Protein AF-F3FT62-F1 (afdb_monomer_lite)

pLDDT: mean 72.5, std 17.64, range [28.44, 96.25]

Organism: NCBI:txid629262

InterPro domains:
  IPR028949 Novel toxin 15 [PF15604] (192-290)
  IPR049195 NAD(+)--protein-arginine ADP-ribosyltransferase Tre1-like, N-terminal domain [PF21724] (2-124)

Structure (mmCIF, N/CA/C/O backbone):
data_AF-F3FT62-F1
#
_entry.id   AF-F3FT62-F1
#
loop_
_atom_site.group_PDB
_atom_site.id
_atom_site.type_symbol
_atom_site.label_atom_id
_atom_site.label_alt_id
_atom_site.label_comp_id
_atom_site.label_asym_id
_atom_site.label_entity_id
_atom_site.label_seq_id
_atom_site.pdbx_PDB_ins_code
_atom_site.Cartn_x
_atom_site.Cartn_y
_atom_site.Cartn_z
_atom_site.occupancy
_atom_site.B_iso_or_equiv
_atom_site.auth_seq_id
_atom_site.auth_comp_id
_atom_site.auth_asym_id
_atom_site.auth_atom_id
_atom_site.pdbx_PDB_model_num
ATOM 1 N N . GLY A 1 1 ? 13.434 3.477 -0.460 1.00 37.12 1 GLY A N 1
ATOM 2 C CA . GLY A 1 1 ? 14.598 4.360 -0.238 1.00 37.12 1 GLY A CA 1
ATOM 3 C C . GLY A 1 1 ? 15.902 3.586 -0.148 1.00 37.12 1 GLY A C 1
ATOM 4 O O . GLY A 1 1 ? 16.679 3.634 -1.085 1.00 37.12 1 GLY A O 1
ATOM 5 N N . ALA A 1 2 ? 16.129 2.836 0.936 1.00 28.44 2 ALA A N 1
ATOM 6 C CA . ALA A 1 2 ? 17.400 2.134 1.175 1.00 28.44 2 ALA A CA 1
ATOM 7 C C . ALA A 1 2 ? 17.559 0.802 0.406 1.00 28.44 2 ALA A C 1
ATOM 9 O O . ALA A 1 2 ? 18.631 0.530 -0.123 1.00 28.44 2 ALA A O 1
ATOM 10 N N . ALA A 1 3 ? 16.491 0.004 0.271 1.00 33.69 3 ALA A N 1
ATOM 11 C CA . ALA A 1 3 ? 16.549 -1.285 -0.435 1.00 33.69 3 ALA A CA 1
ATOM 12 C C . ALA A 1 3 ? 16.782 -1.136 -1.954 1.00 33.69 3 ALA A C 1
ATOM 14 O O . ALA A 1 3 ? 17.586 -1.857 -2.533 1.00 33.69 3 ALA A O 1
ATOM 15 N N . GLY A 1 4 ? 16.149 -0.143 -2.593 1.00 37.81 4 GLY A N 1
ATOM 16 C CA . GLY A 1 4 ? 16.377 0.166 -4.012 1.00 37.81 4 GLY A CA 1
ATOM 17 C C . GLY A 1 4 ? 17.785 0.703 -4.299 1.00 37.81 4 GLY A C 1
ATOM 18 O O . GLY A 1 4 ? 18.360 0.383 -5.334 1.00 37.81 4 GLY A O 1
ATOM 19 N N . ALA A 1 5 ? 18.372 1.454 -3.360 1.00 40.94 5 ALA A N 1
ATOM 20 C CA . ALA A 1 5 ? 19.758 1.910 -3.460 1.00 40.94 5 ALA A CA 1
ATOM 21 C C . ALA A 1 5 ? 20.759 0.747 -3.330 1.00 40.94 5 ALA A C 1
ATOM 23 O O . ALA A 1 5 ? 21.745 0.723 -4.058 1.00 40.94 5 ALA A O 1
ATOM 24 N N . ALA A 1 6 ? 20.482 -0.239 -2.466 1.00 37.03 6 ALA A N 1
ATOM 25 C CA . ALA A 1 6 ? 21.313 -1.434 -2.300 1.00 37.03 6 ALA A CA 1
ATOM 26 C C . ALA A 1 6 ? 21.286 -2.351 -3.538 1.00 37.03 6 ALA A C 1
ATOM 28 O O . ALA A 1 6 ? 22.340 -2.769 -4.008 1.00 37.03 6 ALA A O 1
ATOM 29 N N . ILE A 1 7 ? 20.106 -2.584 -4.126 1.00 45.03 7 ILE A N 1
ATOM 30 C CA . ILE A 1 7 ? 19.954 -3.370 -5.366 1.00 45.03 7 ILE A CA 1
ATOM 31 C C . ILE A 1 7 ? 20.611 -2.655 -6.559 1.00 45.03 7 ILE A C 1
ATOM 33 O O . ILE A 1 7 ? 21.286 -3.290 -7.368 1.00 45.03 7 ILE A O 1
ATOM 37 N N . GLY A 1 8 ? 20.467 -1.327 -6.654 1.00 47.44 8 GLY A N 1
ATOM 38 C CA . GLY A 1 8 ? 21.139 -0.519 -7.678 1.00 47.44 8 GLY A CA 1
ATOM 39 C C . GLY A 1 8 ? 22.668 -0.572 -7.570 1.00 47.44 8 GLY A C 1
ATOM 40 O O . GLY A 1 8 ? 23.355 -0.710 -8.583 1.00 47.44 8 GLY A O 1
ATOM 41 N N . LEU A 1 9 ? 23.203 -0.539 -6.344 1.00 49.19 9 LEU A N 1
ATOM 42 C CA . LEU A 1 9 ? 24.631 -0.708 -6.072 1.00 49.19 9 LEU A CA 1
ATOM 43 C C . LEU A 1 9 ? 25.115 -2.113 -6.442 1.00 49.19 9 LEU A C 1
ATOM 45 O O . LEU A 1 9 ? 26.116 -2.224 -7.144 1.00 49.19 9 LEU A O 1
ATOM 49 N N . GLU A 1 10 ? 24.403 -3.177 -6.066 1.00 51.44 10 GLU A N 1
ATOM 50 C CA . GLU A 1 10 ? 24.791 -4.551 -6.414 1.00 51.44 10 GLU A CA 1
ATOM 51 C C . GLU A 1 10 ? 24.751 -4.817 -7.923 1.00 51.44 10 GLU A C 1
ATOM 53 O O . GLU A 1 10 ? 25.715 -5.360 -8.459 1.00 51.44 10 GLU A O 1
ATOM 58 N N . LEU A 1 11 ? 23.714 -4.365 -8.639 1.00 51.47 11 LEU A N 1
ATOM 59 C CA . LEU A 1 11 ? 23.638 -4.475 -10.103 1.00 51.47 11 LEU A CA 1
ATOM 60 C C . LEU A 1 11 ? 24.747 -3.673 -10.797 1.00 51.47 11 LEU A C 1
ATOM 62 O O . LEU A 1 11 ? 25.399 -4.188 -11.706 1.00 51.47 11 LEU A O 1
ATOM 66 N N . SER A 1 12 ? 25.019 -2.442 -10.347 1.00 49.94 12 SER A N 1
ATOM 67 C CA . SER A 1 12 ? 26.128 -1.643 -10.891 1.00 49.94 12 SER A CA 1
ATOM 68 C C . SER A 1 12 ? 27.492 -2.294 -10.627 1.00 49.94 12 SER A C 1
ATOM 70 O O . SER A 1 12 ? 28.349 -2.319 -11.510 1.00 49.94 12 SER A O 1
ATOM 72 N N . THR A 1 13 ? 27.671 -2.912 -9.456 1.00 55.00 13 THR A N 1
ATOM 73 C CA . THR A 1 13 ? 28.902 -3.617 -9.078 1.00 55.00 13 THR A CA 1
ATOM 74 C C . THR A 1 13 ? 29.039 -4.933 -9.852 1.00 55.00 13 THR A C 1
ATOM 76 O O . THR A 1 13 ? 30.145 -5.318 -10.223 1.00 55.00 13 THR A O 1
ATOM 79 N N . TRP A 1 14 ? 27.925 -5.595 -10.179 1.00 59.12 14 TRP A N 1
ATOM 80 C CA . TRP A 1 14 ? 27.871 -6.804 -11.005 1.00 59.12 14 TRP A CA 1
ATOM 81 C C . TRP A 1 14 ? 28.264 -6.521 -12.462 1.00 59.12 14 TRP A C 1
ATOM 83 O O . TRP A 1 14 ? 29.108 -7.222 -13.021 1.00 59.12 14 TRP A O 1
ATOM 93 N N . ILE A 1 15 ? 27.730 -5.452 -13.062 1.00 57.41 15 ILE A N 1
ATOM 94 C CA . ILE A 1 15 ? 28.025 -5.053 -14.451 1.00 57.41 15 ILE A CA 1
ATOM 95 C C . ILE A 1 15 ? 29.473 -4.567 -14.592 1.00 57.41 15 ILE A C 1
ATOM 97 O O . ILE A 1 15 ? 30.183 -4.987 -15.509 1.00 57.41 15 ILE A O 1
ATOM 101 N N . LEU A 1 16 ? 29.938 -3.728 -13.662 1.00 58.72 16 LEU A N 1
ATOM 102 C CA . LEU A 1 16 ? 31.303 -3.197 -13.676 1.00 58.72 16 LEU A CA 1
ATOM 103 C C . LEU A 1 16 ? 32.344 -4.267 -13.303 1.00 58.72 16 LEU A C 1
ATOM 105 O O . LEU A 1 16 ? 33.411 -4.318 -13.911 1.00 58.72 16 LEU A O 1
ATOM 109 N N . GLY A 1 17 ? 32.031 -5.147 -12.347 1.00 55.66 17 GLY A N 1
ATOM 1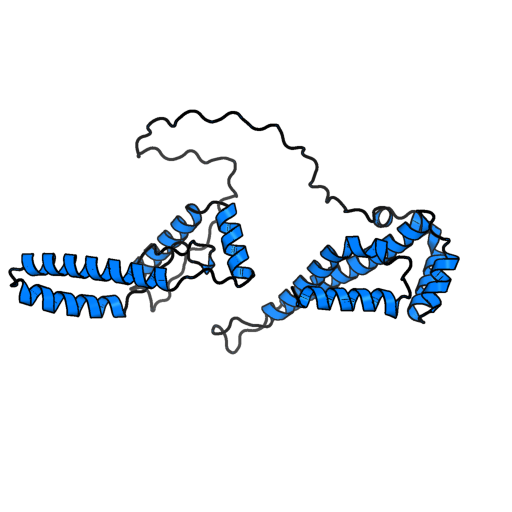10 C CA . GLY A 1 17 ? 32.968 -6.131 -11.801 1.00 55.66 17 GLY A CA 1
ATOM 111 C C . GLY A 1 17 ? 33.072 -7.448 -12.576 1.00 55.66 17 GLY A C 1
ATOM 112 O O . GLY A 1 17 ? 34.146 -8.043 -12.613 1.00 55.66 17 GLY A O 1
ATOM 113 N N . ILE A 1 18 ? 31.992 -7.931 -13.205 1.00 50.56 18 ILE A N 1
ATOM 114 C CA . ILE A 1 18 ? 31.991 -9.246 -13.879 1.00 50.56 18 ILE A CA 1
ATOM 115 C C . ILE A 1 18 ? 32.222 -9.129 -15.386 1.00 50.56 18 ILE A C 1
ATOM 117 O O . ILE A 1 18 ? 32.835 -10.023 -15.977 1.00 50.56 18 ILE A O 1
ATOM 121 N N . LEU A 1 19 ? 31.754 -8.052 -16.018 1.00 54.47 19 LEU A N 1
ATOM 122 C CA . LEU A 1 19 ? 31.840 -7.898 -17.471 1.00 54.47 19 LEU A CA 1
ATOM 123 C C . LEU A 1 19 ? 32.972 -6.960 -17.925 1.00 54.47 19 LEU A C 1
ATOM 125 O O . LEU A 1 19 ? 33.364 -7.039 -19.085 1.00 54.47 19 LEU A O 1
ATOM 129 N N . GLY A 1 20 ? 33.530 -6.128 -17.034 1.00 55.50 20 GLY A N 1
ATOM 130 C CA . GLY A 1 20 ? 34.597 -5.173 -17.381 1.00 55.50 20 GLY A CA 1
ATOM 131 C C . GLY A 1 20 ? 34.109 -3.996 -18.236 1.00 55.50 20 GLY A C 1
ATOM 132 O O . GLY A 1 20 ? 34.879 -3.394 -18.971 1.00 55.50 20 GLY A O 1
ATOM 133 N N . LEU A 1 21 ? 32.813 -3.685 -18.163 1.00 63.44 21 LEU A N 1
ATOM 134 C CA . LEU A 1 21 ? 32.075 -2.871 -19.132 1.00 63.44 21 LEU A CA 1
ATOM 135 C C . LEU A 1 21 ? 31.887 -1.407 -18.704 1.00 63.44 21 LEU A C 1
ATOM 137 O O . LEU A 1 21 ? 30.828 -0.815 -18.921 1.00 63.44 21 LEU A O 1
ATOM 141 N N . ALA A 1 22 ? 32.908 -0.801 -18.092 1.00 62.09 22 ALA A N 1
ATOM 142 C CA . ALA A 1 22 ? 32.850 0.606 -17.677 1.00 62.09 22 ALA A CA 1
ATOM 143 C C . ALA A 1 22 ? 32.482 1.548 -18.844 1.00 62.09 22 ALA A C 1
ATOM 145 O O . ALA A 1 22 ? 31.762 2.524 -18.651 1.00 62.09 22 ALA A O 1
ATOM 146 N N . SER A 1 23 ? 32.910 1.206 -20.061 1.00 63.56 23 SER A N 1
ATOM 147 C CA . SER A 1 23 ? 32.684 1.962 -21.296 1.00 63.56 23 SER A CA 1
ATOM 148 C C . SER A 1 23 ? 31.248 1.940 -21.825 1.00 63.56 23 SER A C 1
ATOM 150 O O . SER A 1 23 ? 30.884 2.836 -22.589 1.00 63.56 23 SER A O 1
ATOM 152 N N . ILE A 1 24 ? 30.417 0.969 -21.418 1.00 68.06 24 ILE A N 1
ATOM 153 C CA . ILE A 1 24 ? 29.011 0.890 -21.852 1.00 68.06 24 ILE A CA 1
ATOM 154 C C . ILE A 1 24 ? 27.998 1.074 -20.718 1.00 68.06 24 ILE A C 1
ATOM 156 O O . ILE A 1 24 ? 26.793 1.060 -20.968 1.00 68.06 24 ILE A O 1
ATOM 160 N N . ALA A 1 25 ? 28.473 1.281 -19.486 1.00 66.81 25 ALA A N 1
ATOM 161 C CA . ALA A 1 25 ? 27.631 1.435 -18.304 1.00 66.81 25 ALA A CA 1
ATOM 162 C C . ALA A 1 25 ? 26.598 2.564 -18.471 1.00 66.81 25 ALA A C 1
ATOM 164 O O . ALA A 1 25 ? 25.437 2.370 -18.131 1.00 66.81 25 ALA A O 1
ATOM 165 N N . GLU A 1 26 ? 26.985 3.694 -19.077 1.00 65.25 26 GLU A N 1
ATOM 166 C CA . GLU A 1 26 ? 26.098 4.837 -19.359 1.00 65.25 26 GLU A CA 1
ATOM 167 C C . GLU A 1 26 ? 24.871 4.438 -20.202 1.00 65.25 26 GLU A C 1
ATOM 169 O O . GLU A 1 26 ? 23.765 4.890 -19.927 1.00 65.25 26 GLU A O 1
ATOM 174 N N . PHE A 1 27 ? 25.032 3.534 -21.175 1.00 66.12 27 PHE A N 1
ATOM 175 C CA . PHE A 1 27 ? 23.938 3.072 -22.042 1.00 66.12 27 PHE A CA 1
ATOM 176 C C . PHE A 1 27 ? 23.036 2.029 -21.372 1.00 66.12 27 PHE A C 1
ATOM 178 O O . PHE A 1 27 ? 21.941 1.755 -21.856 1.00 66.12 27 PHE A O 1
ATOM 185 N N . PHE A 1 28 ? 23.494 1.439 -20.267 1.00 70.00 28 PHE A N 1
ATOM 186 C CA . PHE A 1 28 ? 22.740 0.453 -19.502 1.00 70.00 28 PHE A CA 1
ATOM 187 C C . PHE A 1 28 ? 21.814 1.113 -18.466 1.00 70.00 28 PHE A C 1
ATOM 189 O O . PHE A 1 28 ? 20.753 0.570 -18.152 1.00 70.00 28 PHE A O 1
ATOM 196 N N . VAL A 1 29 ? 22.184 2.295 -17.949 1.00 66.88 29 VAL A N 1
ATOM 197 C CA . VAL A 1 29 ? 21.459 2.972 -16.855 1.00 66.88 29 VAL A CA 1
ATOM 198 C C . VAL A 1 29 ? 20.006 3.284 -17.218 1.00 66.88 29 VAL A C 1
ATOM 200 O O . VAL A 1 29 ? 19.119 3.072 -16.392 1.00 66.88 29 VAL A O 1
ATOM 203 N N . ASP A 1 30 ? 19.737 3.698 -18.456 1.00 67.19 30 ASP A N 1
ATOM 204 C CA . ASP A 1 30 ? 18.385 4.066 -18.903 1.00 67.19 30 ASP A CA 1
ATOM 205 C C . ASP A 1 30 ? 17.406 2.875 -18.926 1.00 67.19 30 ASP A C 1
ATOM 207 O O . ASP A 1 30 ? 16.190 3.054 -18.830 1.00 67.19 30 ASP A O 1
ATOM 211 N N . GLY A 1 31 ? 17.922 1.644 -19.023 1.00 67.19 31 GLY A N 1
ATOM 212 C CA . GLY A 1 31 ? 17.128 0.412 -19.029 1.00 67.19 31 GLY A CA 1
ATOM 213 C C . GLY A 1 31 ? 16.874 -0.200 -17.649 1.00 67.19 31 GLY A C 1
ATOM 214 O O . GLY A 1 31 ? 15.953 -1.006 -17.488 1.00 67.19 31 GLY A O 1
ATOM 215 N N . LEU A 1 32 ? 17.648 0.204 -16.634 1.00 69.81 32 LEU A N 1
ATOM 216 C CA . LEU A 1 32 ? 17.596 -0.365 -15.283 1.00 69.81 32 LEU A CA 1
ATOM 217 C C . LEU A 1 32 ? 16.207 -0.342 -14.621 1.00 69.81 32 LEU A C 1
ATOM 219 O O . LEU A 1 32 ? 15.866 -1.336 -13.980 1.00 69.81 32 LEU A O 1
ATOM 223 N N . PRO A 1 33 ? 15.374 0.712 -14.749 1.00 71.31 33 PRO A N 1
ATOM 224 C CA . PRO A 1 33 ? 14.078 0.741 -14.071 1.00 71.31 33 PRO A CA 1
ATOM 225 C C . PRO A 1 33 ? 13.148 -0.408 -14.480 1.00 71.31 33 PRO A C 1
ATOM 227 O O . PRO A 1 33 ? 12.464 -0.973 -13.631 1.00 71.31 33 PRO A O 1
ATOM 230 N N . ARG A 1 34 ? 13.153 -0.789 -15.766 1.00 68.56 34 ARG A N 1
ATOM 231 C CA . ARG A 1 34 ? 12.341 -1.908 -16.277 1.00 68.56 34 ARG A CA 1
ATOM 232 C C . ARG A 1 34 ? 12.891 -3.253 -15.813 1.00 68.56 34 ARG A C 1
ATOM 234 O O . ARG A 1 34 ? 12.129 -4.125 -15.412 1.00 68.56 34 ARG A O 1
ATOM 241 N N . LEU A 1 35 ? 14.216 -3.388 -15.810 1.00 72.94 35 LEU A N 1
ATOM 242 C CA . LEU A 1 35 ? 14.904 -4.575 -15.317 1.00 72.94 35 LEU A CA 1
ATOM 243 C C . LEU A 1 35 ? 14.524 -4.885 -13.864 1.00 72.94 35 LEU A C 1
ATOM 245 O O . LEU A 1 35 ? 14.114 -5.996 -13.530 1.00 72.94 35 LEU A O 1
ATOM 249 N N . VAL A 1 36 ? 14.658 -3.874 -13.004 1.00 74.62 36 VAL A N 1
ATOM 250 C CA . VAL A 1 36 ? 14.396 -3.992 -11.569 1.00 74.62 36 VAL A CA 1
ATOM 251 C C . VAL A 1 36 ? 12.934 -4.356 -11.320 1.00 74.62 36 VAL A C 1
ATOM 253 O O . VAL A 1 36 ? 12.665 -5.209 -10.481 1.00 74.62 36 VAL A O 1
ATOM 256 N N . ASP A 1 37 ? 12.002 -3.783 -12.080 1.00 76.38 37 ASP A N 1
ATOM 257 C CA . ASP A 1 37 ? 10.574 -4.080 -11.967 1.00 76.38 37 ASP A CA 1
ATOM 258 C C . ASP A 1 37 ? 10.248 -5.564 -12.243 1.00 76.38 37 ASP A C 1
ATOM 260 O O . ASP A 1 37 ? 9.525 -6.182 -11.460 1.00 76.38 37 ASP A O 1
ATOM 264 N N . HIS A 1 38 ? 10.844 -6.185 -13.268 1.00 76.31 38 HIS A N 1
ATOM 265 C CA . HIS A 1 38 ? 10.650 -7.617 -13.547 1.00 76.31 38 HIS A CA 1
ATOM 266 C C . HIS A 1 38 ? 11.186 -8.529 -12.432 1.00 76.31 38 HIS A C 1
ATOM 268 O O . HIS A 1 38 ? 10.490 -9.452 -11.999 1.00 76.31 38 HIS A O 1
ATOM 274 N N . TYR A 1 39 ? 12.396 -8.263 -11.926 1.00 74.00 39 TYR A N 1
ATOM 275 C CA . TYR A 1 39 ? 12.977 -9.054 -10.835 1.00 74.00 39 TYR A CA 1
ATOM 276 C C . TYR A 1 39 ? 12.219 -8.875 -9.522 1.00 74.00 39 TYR A C 1
ATOM 278 O O . TYR A 1 39 ? 11.947 -9.862 -8.839 1.00 74.00 39 TYR A O 1
ATOM 286 N N . VAL A 1 40 ? 11.841 -7.639 -9.181 1.00 79.06 40 VAL A N 1
ATOM 287 C CA . VAL A 1 40 ? 11.051 -7.354 -7.978 1.00 79.06 40 VAL A CA 1
ATOM 288 C C . VAL A 1 40 ? 9.707 -8.066 -8.061 1.00 79.06 40 VAL A C 1
ATOM 290 O O . VAL A 1 40 ? 9.369 -8.785 -7.130 1.00 79.06 40 VAL A O 1
ATOM 293 N N . ARG A 1 41 ? 8.987 -7.983 -9.188 1.00 75.81 41 ARG A N 1
ATOM 294 C CA . ARG A 1 41 ? 7.724 -8.721 -9.363 1.00 75.81 41 ARG A CA 1
ATOM 295 C C . ARG A 1 41 ? 7.906 -10.229 -9.237 1.00 75.81 41 ARG A C 1
ATOM 297 O O . ARG A 1 41 ? 7.120 -10.863 -8.545 1.00 75.81 41 ARG A O 1
ATOM 304 N N . GLY A 1 42 ? 8.930 -10.809 -9.860 1.00 74.12 42 GLY A N 1
ATOM 305 C CA . GLY A 1 42 ? 9.193 -12.247 -9.762 1.00 74.12 42 GLY A CA 1
ATOM 306 C C . GLY A 1 42 ? 9.499 -12.712 -8.334 1.00 74.12 42 GLY A C 1
ATOM 307 O O . GLY A 1 42 ? 8.947 -13.715 -7.882 1.00 74.12 42 GLY A O 1
ATOM 308 N N . ILE A 1 43 ? 10.321 -11.955 -7.599 1.00 79.12 43 ILE A N 1
ATOM 309 C CA . ILE A 1 43 ? 10.646 -12.223 -6.189 1.00 79.12 43 ILE A CA 1
ATOM 310 C C . ILE A 1 43 ? 9.409 -12.051 -5.306 1.00 79.12 43 ILE A C 1
ATOM 312 O O . ILE A 1 43 ? 9.141 -12.910 -4.472 1.00 79.12 43 ILE A O 1
ATOM 316 N N . THR A 1 44 ? 8.634 -10.983 -5.506 1.00 77.44 44 THR A N 1
ATOM 317 C CA . THR A 1 44 ? 7.388 -10.733 -4.775 1.00 77.44 44 THR A CA 1
ATOM 318 C C . THR A 1 44 ? 6.388 -11.864 -4.998 1.00 77.44 44 THR A C 1
ATOM 320 O O . THR A 1 44 ? 5.887 -12.414 -4.025 1.00 77.44 44 THR A O 1
ATOM 323 N N . VAL A 1 45 ? 6.171 -12.302 -6.244 1.00 75.00 45 VAL A N 1
ATOM 324 C CA . VAL A 1 45 ? 5.277 -13.434 -6.546 1.00 75.00 45 VAL A CA 1
ATOM 325 C C . VAL A 1 45 ? 5.759 -14.722 -5.873 1.00 75.00 45 VAL A C 1
ATOM 327 O O . VAL A 1 45 ? 4.944 -15.431 -5.289 1.00 75.00 45 VAL A O 1
ATOM 330 N N . ALA A 1 46 ? 7.063 -15.017 -5.888 1.00 76.31 46 ALA A N 1
ATOM 331 C CA . ALA A 1 46 ? 7.607 -16.187 -5.194 1.00 76.31 46 ALA A CA 1
ATOM 332 C C . ALA A 1 46 ? 7.447 -16.098 -3.667 1.00 76.31 46 ALA A C 1
ATOM 334 O O . ALA A 1 46 ? 7.155 -17.093 -3.006 1.00 76.31 46 ALA A O 1
ATOM 335 N N . TRP A 1 47 ? 7.654 -14.914 -3.095 1.00 73.06 47 TRP A N 1
ATOM 336 C CA . TRP A 1 47 ? 7.670 -14.690 -1.651 1.00 73.06 47 TRP A CA 1
ATOM 337 C C . TRP A 1 47 ? 6.270 -14.598 -1.038 1.00 73.06 47 TRP A C 1
ATOM 339 O O . TRP A 1 47 ? 6.048 -15.071 0.074 1.00 73.06 47 TRP A O 1
ATOM 349 N N . GLU A 1 48 ? 5.323 -14.002 -1.756 1.00 68.19 48 GLU A N 1
ATOM 350 C CA . GLU A 1 48 ? 3.928 -13.870 -1.331 1.00 68.19 48 GLU A CA 1
ATOM 351 C C . GLU A 1 48 ? 3.120 -15.120 -1.680 1.00 68.19 48 GLU A C 1
ATOM 353 O O . GLU A 1 48 ? 2.317 -15.568 -0.872 1.00 68.19 48 GLU A O 1
ATOM 358 N N . GLY A 1 49 ? 3.381 -15.753 -2.826 1.00 62.50 49 GLY A N 1
ATOM 359 C CA . GLY A 1 49 ? 2.656 -16.953 -3.242 1.00 62.50 49 GLY A CA 1
ATOM 360 C C . GLY A 1 49 ? 3.026 -18.235 -2.480 1.00 62.50 49 GLY A C 1
ATOM 361 O O . GLY A 1 49 ? 2.257 -19.189 -2.522 1.00 62.50 49 GLY A O 1
ATOM 362 N N . THR A 1 50 ? 4.166 -18.260 -1.773 1.00 58.09 50 THR A N 1
ATOM 363 C CA . THR A 1 50 ? 4.565 -19.346 -0.842 1.00 58.09 50 THR A CA 1
ATOM 364 C C . THR A 1 50 ? 4.149 -19.075 0.606 1.00 58.09 50 THR A C 1
ATOM 366 O O . THR A 1 50 ? 4.240 -19.939 1.479 1.00 58.09 50 THR A O 1
ATOM 369 N N . ARG A 1 51 ? 3.678 -17.858 0.894 1.00 54.38 51 ARG A N 1
ATOM 370 C CA . ARG A 1 51 ? 3.068 -17.506 2.172 1.00 54.38 51 ARG A CA 1
ATOM 371 C C . ARG A 1 51 ? 1.569 -17.661 2.017 1.00 54.38 51 ARG A C 1
ATOM 373 O O . ARG A 1 51 ? 0.866 -16.698 1.736 1.00 54.38 51 ARG A O 1
ATOM 380 N N . GLY A 1 52 ? 1.078 -18.884 2.210 1.00 53.84 52 GLY A N 1
ATOM 381 C CA . GLY A 1 52 ? -0.352 -19.089 2.432 1.00 53.84 52 GLY A CA 1
ATOM 382 C C . GLY A 1 52 ? -0.867 -18.076 3.462 1.00 53.84 52 GLY A C 1
ATOM 383 O O . GLY A 1 52 ? -0.159 -17.765 4.426 1.00 53.84 52 GLY A O 1
ATOM 384 N N . GLU A 1 53 ? -2.057 -17.515 3.229 1.00 50.38 53 GLU A N 1
ATOM 385 C CA . GLU A 1 53 ? -2.578 -16.434 4.067 1.00 50.38 53 GLU A CA 1
ATOM 386 C C . GLU A 1 53 ? -2.504 -16.789 5.564 1.00 50.38 53 GLU A C 1
ATOM 388 O O . GLU A 1 53 ? -2.975 -17.869 5.960 1.00 50.38 53 GLU A O 1
ATOM 393 N N . PRO A 1 54 ? -1.939 -15.910 6.419 1.00 43.09 54 PRO A N 1
ATOM 394 C CA . PRO A 1 54 ? -1.826 -16.180 7.844 1.00 43.09 54 PRO A CA 1
ATOM 395 C C . PRO A 1 54 ? -3.217 -16.351 8.464 1.00 43.09 54 PRO A C 1
ATOM 397 O O . PRO A 1 54 ? -3.948 -15.386 8.667 1.00 43.09 54 PRO A O 1
ATOM 400 N N . GLY A 1 55 ? -3.576 -17.597 8.778 1.00 51.56 55 GLY A N 1
ATOM 401 C CA . GLY A 1 55 ? -4.795 -17.938 9.515 1.00 51.56 55 GLY A CA 1
ATOM 402 C C . GLY A 1 55 ? -5.850 -18.739 8.752 1.00 51.56 55 GLY A C 1
ATOM 403 O O . GLY A 1 55 ? -6.798 -19.188 9.393 1.00 51.56 55 GLY A O 1
ATOM 404 N N . LEU A 1 56 ? -5.699 -18.985 7.444 1.00 49.47 56 LEU A N 1
ATOM 405 C CA . LEU A 1 56 ? -6.735 -19.694 6.676 1.00 49.47 56 LEU A CA 1
ATOM 406 C C . LEU A 1 56 ? -6.430 -21.154 6.333 1.00 49.47 56 LEU A C 1
ATOM 408 O O . LEU A 1 56 ? -7.360 -21.855 5.947 1.00 49.47 56 LEU A O 1
ATOM 412 N N . ASN A 1 57 ? -5.205 -21.661 6.526 1.00 44.78 57 ASN A N 1
ATOM 413 C CA . ASN A 1 57 ? -4.921 -23.079 6.282 1.00 44.78 57 ASN A CA 1
ATOM 414 C C . ASN A 1 57 ? -3.636 -23.594 6.977 1.00 44.78 57 ASN A C 1
ATOM 416 O O . ASN A 1 57 ? -2.546 -23.165 6.612 1.00 44.78 57 ASN A O 1
ATOM 420 N N . PRO A 1 58 ? -3.710 -24.588 7.888 1.00 48.84 58 PRO A N 1
ATOM 421 C CA . PRO A 1 58 ? -2.531 -25.301 8.396 1.00 48.84 58 PRO A CA 1
ATOM 422 C C . PRO A 1 58 ? -1.971 -26.353 7.413 1.00 48.84 58 PRO A C 1
ATOM 424 O O . PRO A 1 58 ? -0.932 -26.945 7.686 1.00 48.84 58 PRO A O 1
ATOM 427 N N . PHE A 1 59 ? -2.653 -26.594 6.283 1.00 47.47 59 PHE A N 1
ATOM 428 C CA . PHE A 1 59 ? -2.298 -27.594 5.259 1.00 47.47 59 PHE A CA 1
ATOM 429 C C . PHE A 1 59 ? -2.552 -27.106 3.816 1.00 47.47 59 PHE A C 1
ATOM 431 O O . PHE A 1 59 ? -2.694 -27.911 2.898 1.00 47.47 59 PHE A O 1
ATOM 438 N N . GLY A 1 60 ? -2.699 -25.795 3.613 1.00 47.56 60 GLY A N 1
ATOM 439 C CA . GLY A 1 60 ? -3.079 -25.210 2.324 1.00 47.56 60 GLY A CA 1
ATOM 440 C C . GLY A 1 60 ? -1.869 -25.170 1.416 1.00 47.56 60 GLY A C 1
ATOM 441 O O . GLY A 1 60 ? -0.956 -24.395 1.672 1.00 47.56 60 GLY A O 1
ATOM 442 N N . GLY A 1 61 ? -1.848 -26.043 0.413 1.00 53.38 61 GLY A N 1
ATOM 443 C CA . GLY A 1 61 ? -0.759 -26.100 -0.552 1.00 53.38 61 GLY A CA 1
ATOM 444 C C . GLY A 1 61 ? -0.589 -24.775 -1.287 1.00 53.38 61 GLY A C 1
ATOM 445 O O . GLY A 1 61 ? -1.578 -24.097 -1.579 1.00 53.38 61 GLY A O 1
ATOM 446 N N . ASP A 1 62 ? 0.670 -24.448 -1.574 1.00 55.62 62 ASP A N 1
ATOM 447 C CA . ASP A 1 62 ? 1.073 -23.362 -2.463 1.00 55.62 62 ASP A CA 1
ATOM 448 C C . ASP A 1 62 ? 0.204 -23.373 -3.729 1.00 55.62 62 ASP A C 1
ATOM 450 O O . ASP A 1 62 ? -0.100 -24.444 -4.268 1.00 55.62 62 ASP A O 1
ATOM 454 N N . ASP A 1 63 ? -0.200 -22.199 -4.225 1.00 58.84 63 ASP A N 1
ATOM 455 C CA . ASP A 1 63 ? -0.822 -22.131 -5.547 1.00 58.84 63 ASP A CA 1
ATOM 456 C C . ASP A 1 63 ? 0.169 -22.757 -6.554 1.00 58.84 63 ASP A C 1
ATOM 458 O O . ASP A 1 63 ? 1.299 -22.273 -6.692 1.00 58.84 63 ASP A O 1
ATOM 462 N N . PRO A 1 64 ? -0.213 -23.853 -7.242 1.00 61.53 64 PRO A N 1
ATOM 463 C CA . PRO A 1 64 ? 0.711 -24.653 -8.041 1.00 61.53 64 PRO A CA 1
ATOM 464 C C . PRO A 1 64 ? 1.325 -23.868 -9.208 1.00 61.53 64 PRO A C 1
ATOM 466 O O . PRO A 1 64 ? 2.309 -24.313 -9.795 1.00 61.53 64 PRO A O 1
ATOM 469 N N . GLN A 1 65 ? 0.774 -22.697 -9.542 1.00 67.50 65 GLN A N 1
ATOM 470 C CA . GLN A 1 65 ? 1.259 -21.815 -10.600 1.00 67.50 65 GLN A CA 1
ATOM 471 C C . GLN A 1 65 ? 2.129 -20.659 -10.083 1.00 67.50 65 GLN A C 1
ATOM 473 O O . GLN A 1 65 ? 2.652 -19.885 -10.882 1.00 67.50 65 GLN A O 1
ATOM 478 N N . VAL A 1 66 ? 2.315 -20.504 -8.768 1.00 73.12 66 VAL A N 1
ATOM 479 C CA . VAL A 1 66 ? 3.159 -19.439 -8.190 1.00 73.12 66 VAL A CA 1
ATOM 480 C C . VAL A 1 66 ? 4.596 -19.552 -8.663 1.00 73.12 66 VAL A C 1
ATOM 482 O O . VAL A 1 66 ? 5.175 -18.556 -9.091 1.00 73.12 66 VAL A O 1
ATOM 485 N N . VAL A 1 67 ? 5.153 -20.763 -8.630 1.00 76.69 67 VAL A N 1
ATOM 486 C CA . VAL A 1 67 ? 6.528 -21.010 -9.073 1.00 76.69 67 VAL A CA 1
ATOM 487 C C . VAL A 1 67 ? 6.671 -20.693 -10.559 1.00 76.69 67 VAL A C 1
ATOM 489 O O . VAL A 1 67 ? 7.629 -20.029 -10.941 1.00 76.69 67 VAL A O 1
ATOM 492 N N . ASP A 1 68 ? 5.699 -21.097 -11.380 1.00 76.62 68 ASP A N 1
ATOM 493 C CA . ASP A 1 68 ? 5.716 -20.858 -12.826 1.00 76.62 68 ASP A CA 1
ATOM 494 C C . ASP A 1 68 ? 5.623 -19.360 -13.161 1.00 76.62 68 ASP A C 1
ATOM 496 O O . ASP A 1 68 ? 6.421 -18.836 -13.935 1.00 76.62 68 ASP A O 1
ATOM 500 N N . ARG A 1 69 ? 4.730 -18.618 -12.493 1.00 75.44 69 ARG A N 1
ATOM 501 C CA . ARG A 1 69 ? 4.589 -17.163 -12.680 1.00 75.44 69 ARG A CA 1
ATOM 502 C C . ARG A 1 69 ? 5.799 -16.381 -12.172 1.00 75.44 69 ARG A C 1
ATOM 504 O O . ARG A 1 69 ? 6.254 -15.452 -12.839 1.00 75.44 69 ARG A O 1
ATOM 511 N N . ALA A 1 70 ? 6.341 -16.756 -11.015 1.00 79.56 70 ALA A N 1
ATOM 512 C CA . ALA A 1 70 ? 7.563 -16.156 -10.493 1.00 79.56 70 ALA A CA 1
ATOM 513 C C . ALA A 1 70 ? 8.750 -16.418 -11.430 1.00 79.56 70 ALA A C 1
ATOM 515 O O . ALA A 1 70 ? 9.478 -15.488 -11.782 1.00 79.56 70 ALA A O 1
ATOM 516 N N . ALA A 1 71 ? 8.908 -17.665 -11.884 1.00 82.25 71 ALA A N 1
ATOM 517 C CA . ALA A 1 71 ? 9.938 -18.049 -12.841 1.00 82.25 71 ALA A CA 1
ATOM 518 C C . ALA A 1 71 ? 9.783 -17.292 -14.164 1.00 82.25 71 ALA A C 1
ATOM 520 O O . ALA A 1 71 ? 10.780 -16.818 -14.703 1.00 82.25 71 ALA A O 1
ATOM 521 N N . HIS A 1 72 ? 8.554 -17.106 -14.649 1.00 82.75 72 HIS A N 1
ATOM 522 C CA . HIS A 1 72 ? 8.276 -16.340 -15.860 1.00 82.75 72 HIS A CA 1
ATOM 523 C C . HIS A 1 72 ? 8.729 -14.879 -15.737 1.00 82.75 72 HIS A C 1
ATOM 525 O O . HIS A 1 72 ? 9.437 -14.383 -16.610 1.00 82.75 72 HIS A O 1
ATOM 531 N N . HIS A 1 73 ? 8.407 -14.197 -14.634 1.00 77.12 73 HIS A N 1
ATOM 532 C CA . HIS A 1 73 ? 8.853 -12.817 -14.416 1.00 77.12 73 HIS A CA 1
ATOM 533 C C . HIS A 1 73 ? 10.369 -12.692 -14.248 1.00 77.12 73 HIS A C 1
ATOM 535 O O . HIS A 1 73 ? 10.974 -11.763 -14.783 1.00 77.12 73 HIS A O 1
ATOM 541 N N . ILE A 1 74 ? 11.004 -13.647 -13.566 1.00 78.12 74 ILE A N 1
ATOM 542 C CA . ILE A 1 74 ? 12.467 -13.691 -13.454 1.00 78.12 74 ILE A CA 1
ATOM 543 C C . ILE A 1 74 ? 13.105 -13.957 -14.826 1.00 78.12 74 ILE A C 1
ATOM 545 O O . ILE A 1 74 ? 14.131 -13.355 -15.144 1.00 78.12 74 ILE A O 1
ATOM 549 N N . ALA A 1 75 ? 12.517 -14.823 -15.654 1.00 84.94 75 ALA A N 1
ATOM 550 C CA . ALA A 1 75 ? 12.996 -15.105 -17.006 1.00 84.94 75 ALA A CA 1
ATOM 551 C C . ALA A 1 75 ? 12.878 -13.876 -17.920 1.00 84.94 75 ALA A C 1
ATOM 553 O O . ALA A 1 75 ? 13.846 -13.544 -18.599 1.00 84.94 75 ALA A O 1
ATOM 554 N N . GLN A 1 76 ? 11.757 -13.151 -17.862 1.00 80.69 76 GLN A N 1
ATOM 555 C CA . GLN A 1 76 ? 11.586 -11.863 -18.549 1.00 80.69 76 GLN A CA 1
ATOM 556 C C . GLN A 1 76 ? 12.626 -10.834 -18.089 1.00 80.69 76 GLN A C 1
ATOM 558 O O . GLN A 1 76 ? 13.220 -10.143 -18.910 1.00 80.69 76 GLN A O 1
ATOM 563 N N . GLY A 1 77 ? 12.912 -10.775 -16.783 1.00 80.12 77 GLY A N 1
ATOM 564 C CA . GLY A 1 77 ? 13.991 -9.940 -16.254 1.00 80.12 77 GLY A CA 1
ATOM 565 C C . GLY A 1 77 ? 15.345 -10.277 -16.884 1.00 80.12 77 GLY A C 1
ATOM 566 O O . GLY A 1 77 ? 16.055 -9.376 -17.320 1.00 80.12 77 GLY A O 1
ATOM 567 N N . HIS A 1 78 ? 15.685 -11.564 -17.004 1.00 80.69 78 HIS A N 1
ATOM 568 C CA . HIS A 1 78 ? 16.928 -11.998 -17.652 1.00 80.69 78 HIS A CA 1
ATOM 569 C C . HIS A 1 78 ? 16.967 -11.692 -19.153 1.00 80.69 78 HIS A C 1
ATOM 571 O O . HIS A 1 78 ? 18.021 -11.307 -19.658 1.00 80.69 78 HIS A O 1
ATOM 577 N N . GLU A 1 79 ? 15.852 -11.853 -19.865 1.00 84.44 79 GLU A N 1
ATOM 578 C CA . GLU A 1 79 ? 15.741 -11.480 -21.278 1.00 84.44 79 GLU A CA 1
ATOM 579 C C . GLU A 1 79 ? 16.064 -9.993 -21.468 1.00 84.44 79 GLU A C 1
ATOM 581 O O . GLU A 1 79 ? 16.923 -9.639 -22.276 1.00 84.44 79 GLU A O 1
ATOM 586 N N . GLU A 1 80 ? 15.471 -9.135 -20.639 1.00 80.75 80 GLU A N 1
ATOM 587 C CA . GLU A 1 80 ? 15.723 -7.696 -20.663 1.00 80.75 80 GLU A CA 1
ATOM 588 C C . GLU A 1 80 ? 17.180 -7.352 -20.296 1.00 80.75 80 GLU A C 1
ATOM 590 O O . GLU A 1 80 ? 17.761 -6.474 -20.934 1.00 80.75 80 GLU A O 1
ATOM 595 N N . VAL A 1 81 ? 17.836 -8.072 -19.363 1.00 81.31 81 VAL A N 1
ATOM 596 C CA . VAL A 1 81 ? 19.293 -7.903 -19.115 1.00 81.31 81 VAL A CA 1
ATOM 597 C C . VAL A 1 81 ? 20.074 -8.099 -20.411 1.00 81.31 81 VAL A C 1
ATOM 599 O O . VAL A 1 81 ? 20.955 -7.301 -20.734 1.00 81.31 81 VAL A O 1
ATOM 602 N N . VAL A 1 82 ? 19.785 -9.180 -21.138 1.00 84.06 82 VAL A N 1
ATOM 603 C CA . VAL A 1 82 ? 20.527 -9.553 -22.346 1.00 84.06 82 VAL A CA 1
ATOM 604 C C . VAL A 1 82 ? 20.281 -8.537 -23.457 1.00 84.06 82 VAL A C 1
ATOM 606 O O . VAL A 1 82 ? 21.239 -8.086 -24.086 1.00 84.06 82 VAL A O 1
ATOM 609 N N . VAL A 1 83 ? 19.030 -8.125 -23.666 1.00 83.94 83 VAL A N 1
ATOM 610 C CA . VAL A 1 83 ? 18.673 -7.115 -24.673 1.00 83.94 83 VAL A CA 1
ATOM 611 C C . VAL A 1 83 ? 19.330 -5.770 -24.359 1.00 83.94 83 VAL A C 1
ATOM 613 O O . VAL A 1 83 ? 19.913 -5.160 -25.255 1.00 83.94 83 VAL A O 1
ATOM 616 N N . LEU A 1 84 ? 19.314 -5.328 -23.099 1.00 80.69 84 LEU A N 1
ATOM 617 C CA . LEU A 1 84 ? 19.967 -4.084 -22.677 1.00 80.69 84 LEU A CA 1
ATOM 618 C C . LEU A 1 84 ? 21.486 -4.147 -22.824 1.00 80.69 84 LEU A C 1
ATOM 620 O O . LEU A 1 84 ? 22.097 -3.193 -23.301 1.00 80.69 84 LEU A O 1
ATOM 624 N N . LEU A 1 85 ? 22.101 -5.274 -22.464 1.00 82.25 85 LEU A N 1
ATOM 625 C CA . LEU A 1 85 ? 23.539 -5.479 -22.604 1.00 82.25 85 LEU A CA 1
ATOM 626 C C . LEU A 1 85 ? 23.972 -5.424 -24.076 1.00 82.25 85 LEU A C 1
ATOM 628 O O . LEU A 1 85 ? 24.910 -4.708 -24.424 1.00 82.25 85 LEU A O 1
ATOM 632 N N . LEU A 1 86 ? 23.278 -6.156 -24.949 1.00 86.44 86 LEU A N 1
ATOM 633 C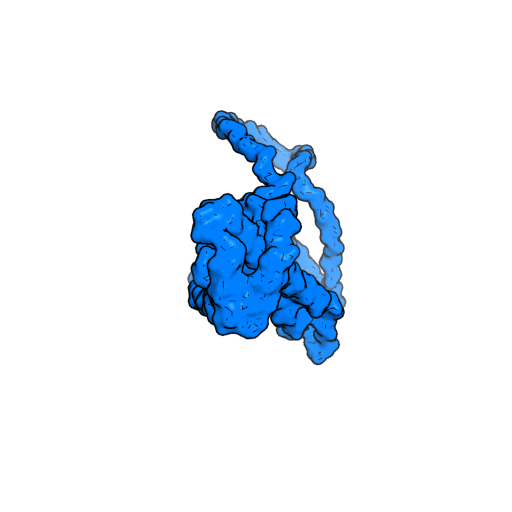 CA . LEU A 1 86 ? 23.570 -6.172 -26.382 1.00 86.44 86 LEU A CA 1
ATOM 634 C C . LEU A 1 86 ? 23.255 -4.821 -27.038 1.00 86.44 86 LEU A C 1
ATOM 636 O O . LEU A 1 86 ? 24.031 -4.351 -27.868 1.00 86.44 86 LEU A O 1
ATOM 640 N N . GLY A 1 87 ? 22.169 -4.161 -26.632 1.00 83.62 87 GLY A N 1
ATOM 641 C CA . GLY A 1 87 ? 21.821 -2.814 -27.083 1.00 83.62 87 GLY A CA 1
ATOM 642 C C . GLY A 1 87 ? 22.870 -1.775 -26.680 1.00 83.62 87 GLY A C 1
ATOM 643 O O . GLY A 1 87 ? 23.229 -0.925 -27.491 1.00 83.62 87 GLY A O 1
ATOM 644 N N . ALA A 1 88 ? 23.432 -1.877 -25.473 1.00 81.25 88 ALA A N 1
ATOM 645 C CA . ALA A 1 88 ? 24.521 -1.019 -25.008 1.00 81.25 88 ALA A CA 1
ATOM 646 C C . ALA A 1 88 ? 25.819 -1.237 -25.808 1.00 81.25 88 ALA A C 1
ATOM 648 O O . ALA A 1 88 ? 26.488 -0.267 -26.170 1.00 81.25 88 ALA A O 1
ATOM 649 N N . ILE A 1 89 ? 26.141 -2.488 -26.159 1.00 82.88 89 ILE A N 1
ATOM 650 C CA . ILE A 1 89 ? 27.257 -2.817 -27.062 1.00 82.88 89 ILE A CA 1
ATOM 651 C C . ILE A 1 89 ? 27.026 -2.189 -28.444 1.00 82.88 89 ILE A C 1
ATOM 653 O O . ILE A 1 89 ? 27.901 -1.502 -28.967 1.00 82.88 89 ILE A O 1
ATOM 657 N N . VAL A 1 90 ? 25.835 -2.357 -29.026 1.00 84.50 90 VAL A N 1
ATOM 658 C CA . VAL A 1 90 ? 25.493 -1.770 -30.333 1.00 84.50 90 VAL A CA 1
ATOM 659 C C . VAL A 1 90 ? 25.536 -0.241 -30.284 1.00 84.50 90 VAL A C 1
ATOM 661 O O . VAL A 1 90 ? 26.075 0.386 -31.197 1.00 84.50 90 VAL A O 1
ATOM 664 N N . ALA A 1 91 ? 25.033 0.378 -29.216 1.00 79.56 91 ALA A N 1
ATOM 665 C CA . ALA A 1 91 ? 25.091 1.824 -29.021 1.00 79.56 91 ALA A CA 1
ATOM 666 C C . ALA A 1 91 ? 26.539 2.336 -28.949 1.00 79.56 91 ALA A C 1
ATOM 668 O O . ALA A 1 91 ? 26.848 3.365 -29.551 1.00 79.56 91 ALA A O 1
ATOM 669 N N . TYR A 1 92 ? 27.435 1.607 -28.278 1.00 78.31 92 TYR A N 1
ATOM 670 C CA . TYR A 1 92 ? 28.862 1.930 -28.221 1.00 78.31 92 TYR A CA 1
ATOM 671 C C . TYR A 1 92 ? 29.523 1.871 -29.606 1.00 78.31 92 TYR A C 1
ATOM 673 O O . TYR A 1 92 ? 30.216 2.814 -29.997 1.00 78.31 92 TYR A O 1
ATOM 681 N N . LEU A 1 93 ? 29.254 0.804 -30.367 1.00 78.69 93 LEU A N 1
ATOM 682 C CA . LEU A 1 93 ? 29.815 0.586 -31.705 1.00 78.69 93 LEU A CA 1
ATOM 683 C C . LEU A 1 93 ? 29.289 1.590 -32.744 1.00 78.69 93 LEU A C 1
ATOM 685 O O . LEU A 1 93 ? 30.030 2.027 -33.619 1.00 78.69 93 LEU A O 1
ATOM 689 N N . THR A 1 94 ? 28.018 1.989 -32.647 1.00 77.31 94 THR A N 1
ATOM 690 C CA . THR A 1 94 ? 27.361 2.844 -33.653 1.00 77.31 94 THR A CA 1
ATOM 691 C C . THR A 1 94 ? 27.476 4.344 -33.370 1.00 77.31 94 THR A C 1
ATOM 693 O O . THR A 1 94 ? 27.455 5.137 -34.309 1.00 77.31 94 THR A O 1
ATOM 696 N N . ARG A 1 95 ? 27.640 4.770 -32.106 1.00 70.88 95 ARG A N 1
ATOM 697 C CA . ARG A 1 95 ? 27.768 6.198 -31.729 1.00 70.88 95 ARG A CA 1
ATOM 698 C C . ARG A 1 95 ? 29.204 6.742 -31.777 1.00 70.88 95 ARG A C 1
ATOM 700 O O . ARG A 1 95 ? 29.438 7.868 -31.345 1.00 70.88 95 ARG A O 1
ATOM 707 N N . GLY A 1 96 ? 30.160 5.976 -32.308 1.00 58.94 96 GLY A N 1
ATOM 708 C CA . GLY A 1 96 ? 31.508 6.459 -32.636 1.00 58.94 96 GLY A CA 1
ATOM 709 C C . GLY A 1 96 ? 32.450 6.673 -31.443 1.00 58.94 96 GLY A C 1
ATOM 710 O O . GLY A 1 96 ? 33.410 7.429 -31.568 1.00 58.94 96 GLY A O 1
ATOM 711 N N . ARG A 1 97 ? 32.198 6.030 -30.290 1.00 57.19 97 ARG A N 1
ATOM 712 C CA . ARG A 1 97 ? 33.055 6.136 -29.087 1.00 57.19 97 ARG A CA 1
ATOM 713 C C . ARG A 1 97 ? 34.188 5.102 -29.014 1.00 57.19 97 ARG A C 1
ATOM 715 O O . ARG A 1 97 ? 35.051 5.228 -28.151 1.00 57.19 97 ARG A O 1
ATOM 722 N N . GLY A 1 98 ? 34.228 4.125 -29.917 1.00 61.66 98 GLY A N 1
ATOM 723 C CA . GLY A 1 98 ? 35.317 3.154 -30.011 1.00 61.66 98 GLY A CA 1
ATOM 724 C C . GLY A 1 98 ? 35.075 2.111 -31.097 1.00 61.66 98 GLY A C 1
ATOM 725 O O . GLY A 1 98 ? 34.028 2.106 -31.739 1.00 61.66 98 GLY A O 1
ATOM 726 N N . ASN A 1 99 ? 36.055 1.236 -31.316 1.00 73.38 99 ASN A N 1
ATOM 727 C CA . ASN A 1 99 ? 35.919 0.084 -32.207 1.00 73.38 99 ASN A CA 1
ATOM 728 C C . ASN A 1 99 ? 35.675 -1.195 -31.384 1.00 73.38 99 ASN A C 1
ATOM 730 O O . ASN A 1 99 ? 35.995 -1.250 -30.192 1.00 73.38 99 ASN A O 1
ATOM 734 N N . ALA A 1 100 ? 35.142 -2.242 -32.016 1.00 81.12 100 ALA A N 1
ATOM 735 C CA . ALA A 1 100 ? 34.844 -3.504 -31.340 1.00 81.12 100 ALA A CA 1
ATOM 736 C C . ALA A 1 100 ? 36.068 -4.127 -30.643 1.00 81.12 100 ALA A C 1
ATOM 738 O O . ALA A 1 100 ? 35.927 -4.777 -29.610 1.00 81.12 100 ALA A O 1
ATOM 739 N N . SER A 1 101 ? 37.283 -3.880 -31.149 1.00 81.75 101 SER A N 1
ATOM 740 C CA . SER A 1 101 ? 38.518 -4.395 -30.546 1.00 81.75 101 SER A CA 1
ATOM 741 C C . SER A 1 101 ? 38.883 -3.746 -29.205 1.00 81.75 101 SER A C 1
ATOM 743 O O . SER A 1 101 ? 39.379 -4.442 -28.323 1.00 81.75 101 SER A O 1
ATOM 745 N N . VAL A 1 102 ? 38.611 -2.449 -29.014 1.00 83.62 102 VAL A N 1
ATOM 746 C CA . VAL A 1 102 ? 38.854 -1.752 -27.738 1.00 83.62 102 VAL A CA 1
ATOM 747 C C . VAL A 1 102 ? 37.922 -2.303 -26.664 1.00 83.62 102 VAL A C 1
ATOM 749 O O . VAL A 1 102 ? 38.390 -2.720 -25.607 1.00 83.62 102 VAL A O 1
ATOM 752 N N . LEU A 1 103 ? 36.629 -2.415 -26.978 1.00 82.81 103 LEU A N 1
ATOM 753 C CA . LEU A 1 103 ? 35.645 -2.992 -26.066 1.00 82.81 103 LEU A CA 1
ATOM 754 C C . LEU A 1 103 ? 35.958 -4.461 -25.749 1.00 82.81 103 LEU A C 1
ATOM 756 O O . LEU A 1 103 ? 35.943 -4.868 -24.591 1.00 82.81 103 LEU A O 1
ATOM 760 N N . ALA A 1 104 ? 36.323 -5.258 -26.758 1.00 85.81 104 ALA A N 1
ATOM 761 C CA . ALA A 1 104 ? 36.708 -6.650 -26.550 1.00 85.81 104 ALA A CA 1
ATOM 762 C C . ALA A 1 104 ? 37.940 -6.793 -25.641 1.00 85.81 104 ALA A C 1
ATOM 764 O O . ALA A 1 104 ? 37.988 -7.738 -24.856 1.00 85.81 104 ALA A O 1
ATOM 765 N N . ASN A 1 105 ? 38.910 -5.875 -25.723 1.00 83.75 105 ASN A N 1
ATOM 766 C CA . ASN A 1 105 ? 40.080 -5.851 -24.844 1.00 83.75 105 ASN A CA 1
ATOM 767 C C . ASN A 1 105 ? 39.710 -5.506 -23.396 1.00 83.75 105 ASN A C 1
ATOM 769 O O . ASN A 1 105 ? 40.194 -6.169 -22.482 1.00 83.75 105 ASN A O 1
ATOM 773 N N . GLU A 1 106 ? 38.824 -4.534 -23.171 1.00 80.69 106 GLU A N 1
ATOM 774 C CA . GLU A 1 106 ? 38.330 -4.198 -21.824 1.00 80.69 106 GLU A CA 1
ATOM 775 C C . GLU A 1 106 ? 37.605 -5.386 -21.171 1.00 80.69 106 GLU A C 1
ATOM 777 O O . GLU A 1 106 ? 37.837 -5.717 -20.005 1.00 80.69 106 GLU A O 1
ATOM 782 N N . MET A 1 107 ? 36.806 -6.117 -21.952 1.00 83.38 107 MET A N 1
ATOM 783 C CA . MET A 1 107 ? 36.081 -7.299 -21.481 1.00 83.38 107 MET A CA 1
ATOM 784 C C . MET A 1 107 ? 37.002 -8.476 -21.108 1.00 83.38 107 MET A C 1
ATOM 786 O O . MET A 1 107 ? 36.565 -9.398 -20.415 1.00 83.38 107 MET A O 1
ATOM 790 N N . GLN A 1 108 ? 38.286 -8.463 -21.496 1.00 83.69 108 GLN A N 1
ATOM 791 C CA . GLN A 1 108 ? 39.248 -9.502 -21.093 1.00 83.69 108 GLN A CA 1
ATOM 792 C C . GLN A 1 108 ? 39.562 -9.495 -19.593 1.00 83.69 108 GLN A C 1
ATOM 794 O O . GLN A 1 108 ? 40.130 -10.467 -19.093 1.00 83.69 108 GLN A O 1
ATOM 799 N N . ALA A 1 109 ? 39.140 -8.457 -18.861 1.00 79.81 109 ALA A N 1
ATOM 800 C CA . ALA A 1 109 ? 39.259 -8.380 -17.408 1.00 79.81 109 ALA A CA 1
ATOM 801 C C . ALA A 1 109 ? 38.624 -9.581 -16.677 1.00 79.81 109 ALA A C 1
ATOM 803 O O . ALA A 1 109 ? 38.993 -9.880 -15.541 1.00 79.81 109 ALA A O 1
ATOM 804 N N . SER A 1 110 ? 37.707 -10.317 -17.322 1.00 81.06 110 SER A N 1
ATOM 805 C CA . SER A 1 110 ? 37.184 -11.581 -16.803 1.00 81.06 110 SER A CA 1
ATOM 806 C C . SER A 1 110 ? 37.152 -12.685 -17.863 1.00 81.06 110 SER A C 1
ATOM 808 O O . SER A 1 110 ? 36.984 -12.446 -19.056 1.00 81.06 110 SER A O 1
ATOM 810 N N . LYS A 1 111 ? 37.237 -13.952 -17.429 1.00 82.31 111 LYS A N 1
ATOM 811 C CA . LYS A 1 111 ? 37.138 -15.120 -18.332 1.00 82.31 111 LYS A CA 1
ATOM 812 C C . LYS A 1 111 ? 35.814 -15.169 -19.106 1.00 82.31 111 LYS A C 1
ATOM 814 O O . LYS A 1 111 ? 35.772 -15.712 -20.207 1.00 82.31 111 LYS A O 1
ATOM 819 N N . LYS A 1 112 ? 34.725 -14.665 -18.514 1.00 82.06 112 LYS A N 1
ATOM 820 C CA . LYS A 1 112 ? 33.400 -14.621 -19.150 1.00 82.06 112 LYS A CA 1
ATOM 821 C C . LYS A 1 112 ? 33.301 -13.445 -20.121 1.00 82.06 112 LYS A C 1
ATOM 823 O O . LYS A 1 112 ? 32.839 -13.643 -21.240 1.00 82.06 112 LYS A O 1
ATOM 828 N N . GLY A 1 113 ? 33.800 -12.274 -19.724 1.00 82.81 113 GLY A N 1
ATOM 829 C CA . GLY A 1 113 ? 33.891 -11.100 -20.588 1.00 82.81 113 GLY A CA 1
ATOM 830 C C . GLY A 1 113 ? 34.758 -11.368 -21.819 1.00 82.81 113 GLY A C 1
ATOM 831 O O . GLY A 1 113 ? 34.319 -11.087 -22.925 1.00 82.81 113 GLY A O 1
ATOM 832 N N . ALA A 1 114 ? 35.902 -12.045 -21.671 1.00 85.44 114 ALA A N 1
ATOM 833 C CA . ALA A 1 114 ? 36.770 -12.421 -22.790 1.00 85.44 114 ALA A CA 1
ATOM 834 C C . ALA A 1 114 ? 36.041 -13.275 -23.844 1.00 85.44 114 ALA A C 1
ATOM 836 O O . ALA A 1 114 ? 36.165 -13.030 -25.043 1.00 85.44 114 ALA A O 1
ATOM 837 N N . LYS A 1 115 ? 35.242 -14.258 -23.403 1.00 87.88 115 LYS A N 1
ATOM 838 C CA . LYS A 1 115 ? 34.423 -15.088 -24.303 1.00 87.88 115 LYS A CA 1
ATOM 839 C C . LYS A 1 115 ? 33.340 -14.271 -25.003 1.00 87.88 115 LYS A C 1
ATOM 841 O O . LYS A 1 115 ? 33.123 -14.454 -26.19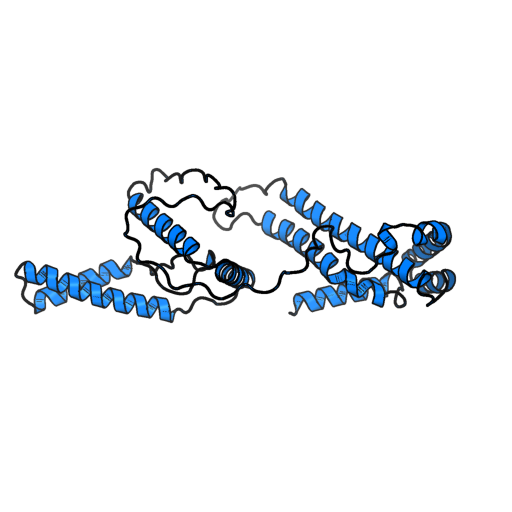6 1.00 87.88 115 LYS A O 1
ATOM 846 N N . LEU A 1 116 ? 32.676 -13.373 -24.275 1.00 84.81 116 LEU A N 1
ATOM 847 C CA . LEU A 1 116 ? 31.647 -12.503 -24.838 1.00 84.81 116 LEU A CA 1
ATOM 848 C C . LEU A 1 116 ? 32.239 -11.494 -25.835 1.00 84.81 116 LEU A C 1
ATOM 850 O O . LEU A 1 116 ? 31.669 -11.305 -26.902 1.00 84.81 116 LEU A O 1
ATOM 854 N N . GLY A 1 117 ? 33.406 -10.916 -25.543 1.00 87.38 117 GLY A N 1
ATOM 855 C CA . GLY A 1 117 ? 34.131 -10.027 -26.451 1.00 87.38 117 GLY A CA 1
ATOM 856 C C . GLY A 1 117 ? 34.572 -10.737 -27.734 1.00 87.38 117 GLY A C 1
ATOM 857 O O . GLY A 1 117 ? 34.396 -10.201 -28.824 1.00 87.38 117 GLY A O 1
ATOM 858 N N . GLN A 1 118 ? 35.060 -11.979 -27.636 1.00 89.88 118 GLN A N 1
ATOM 859 C CA . GLN A 1 118 ? 35.360 -12.807 -28.814 1.00 89.88 118 GLN A CA 1
ATOM 860 C C . GLN A 1 118 ? 34.108 -13.129 -29.638 1.00 89.88 118 GLN A C 1
ATOM 862 O O . GLN A 1 118 ? 34.146 -13.044 -30.863 1.00 89.88 118 GLN A O 1
ATOM 867 N N . TRP A 1 119 ? 32.998 -13.473 -28.980 1.00 91.94 119 TRP A N 1
ATOM 868 C CA . TRP A 1 119 ? 31.726 -13.717 -29.658 1.00 91.94 119 TRP A CA 1
ATOM 869 C C . TRP A 1 119 ? 31.209 -12.454 -30.360 1.00 91.94 119 TRP A C 1
ATOM 871 O O . TRP A 1 119 ? 30.831 -12.522 -31.526 1.00 91.94 119 TRP A O 1
ATOM 881 N N . MET A 1 120 ? 31.270 -11.297 -29.696 1.00 88.94 120 MET A N 1
ATOM 882 C CA . MET A 1 120 ? 30.889 -9.997 -30.253 1.00 88.94 120 MET A CA 1
ATOM 883 C C . MET A 1 120 ? 31.691 -9.669 -31.517 1.00 88.94 120 MET A C 1
ATOM 885 O O . MET A 1 120 ? 31.090 -9.313 -32.524 1.00 88.94 120 MET A O 1
ATOM 889 N N . LEU A 1 121 ? 33.020 -9.843 -31.496 1.00 88.06 121 LEU A N 1
ATOM 890 C CA . LEU A 1 121 ? 33.881 -9.606 -32.666 1.00 88.06 121 LEU A CA 1
ATOM 891 C C . LEU A 1 121 ? 33.504 -10.485 -33.869 1.00 88.06 121 LEU A C 1
ATOM 893 O O . LEU A 1 121 ? 33.640 -10.061 -35.010 1.00 88.06 121 LEU A O 1
ATOM 897 N N . GLN A 1 122 ? 33.020 -11.704 -33.627 1.00 89.06 122 GLN A N 1
ATOM 898 C CA . GLN A 1 122 ? 32.566 -12.613 -34.686 1.00 89.06 122 GLN A CA 1
ATOM 899 C C . GLN A 1 122 ? 31.165 -12.268 -35.220 1.00 89.06 122 GLN A C 1
ATOM 901 O O . GLN A 1 122 ? 30.807 -12.718 -36.306 1.00 89.06 122 GLN A O 1
ATOM 906 N N . HIS A 1 123 ? 30.372 -11.490 -34.475 1.00 88.88 123 HIS A N 1
ATOM 907 C CA . HIS A 1 123 ? 28.955 -11.225 -34.761 1.00 88.88 123 HIS A CA 1
ATOM 908 C C . HIS A 1 123 ? 28.624 -9.723 -34.867 1.00 88.88 123 HIS A C 1
ATOM 910 O O . HIS A 1 123 ? 27.455 -9.346 -34.811 1.00 88.88 123 HIS A O 1
ATOM 916 N N . GLU A 1 124 ? 29.627 -8.861 -35.050 1.00 83.06 124 GLU A N 1
ATOM 917 C CA . GLU A 1 124 ? 29.490 -7.395 -35.074 1.00 83.06 124 GLU A CA 1
ATOM 918 C C . GLU A 1 124 ? 28.458 -6.905 -36.107 1.00 83.06 124 GLU A C 1
ATOM 920 O O . GLU A 1 124 ? 27.540 -6.145 -35.784 1.00 83.06 124 GLU A O 1
ATOM 925 N N . ASP A 1 125 ? 28.554 -7.405 -37.338 1.00 81.50 125 ASP A N 1
ATOM 926 C CA . ASP A 1 125 ? 27.640 -7.071 -38.436 1.00 81.50 125 ASP A CA 1
ATOM 927 C C . ASP A 1 125 ? 26.190 -7.488 -38.149 1.00 81.50 125 ASP A C 1
ATOM 929 O O . ASP A 1 125 ? 25.246 -6.792 -38.525 1.00 81.50 125 ASP A O 1
ATOM 933 N N . ALA A 1 126 ? 26.000 -8.633 -37.490 1.00 85.81 126 ALA A N 1
ATOM 934 C CA . ALA A 1 126 ? 24.675 -9.136 -37.142 1.00 85.81 126 ALA A CA 1
ATOM 935 C C . ALA A 1 126 ? 24.061 -8.326 -35.991 1.00 85.81 126 ALA A C 1
ATOM 937 O O . ALA A 1 126 ? 22.881 -7.987 -36.040 1.00 85.81 126 ALA A O 1
ATOM 938 N N . LEU A 1 127 ? 24.872 -7.968 -34.990 1.00 83.00 127 LEU A N 1
ATOM 939 C CA . LEU A 1 127 ? 24.455 -7.171 -33.836 1.00 83.00 127 LEU A CA 1
ATOM 940 C C . LEU A 1 127 ? 24.026 -5.760 -34.249 1.00 83.00 127 LEU A C 1
ATOM 942 O O . LEU A 1 127 ? 22.948 -5.304 -33.878 1.00 83.00 127 LEU A O 1
ATOM 946 N N . THR A 1 128 ? 24.840 -5.081 -35.056 1.00 80.06 128 THR A N 1
ATOM 947 C CA . THR A 1 128 ? 24.587 -3.690 -35.466 1.00 80.06 128 THR A CA 1
ATOM 948 C C . THR A 1 128 ? 23.385 -3.546 -36.402 1.00 80.06 128 THR A C 1
ATOM 950 O O . THR A 1 128 ? 22.730 -2.503 -36.405 1.00 80.06 128 THR A O 1
ATOM 953 N N . ARG A 1 129 ? 23.042 -4.588 -37.169 1.00 84.19 129 ARG A N 1
ATOM 954 C CA . ARG A 1 129 ? 21.893 -4.595 -38.093 1.00 84.19 129 ARG A CA 1
ATOM 955 C C . ARG A 1 129 ? 20.586 -5.085 -37.460 1.00 84.19 129 ARG A C 1
ATOM 957 O O . ARG A 1 129 ? 19.545 -4.987 -38.105 1.00 84.19 129 ARG A O 1
ATOM 964 N N . HIS A 1 130 ? 20.613 -5.604 -36.231 1.00 82.50 130 HIS A N 1
ATOM 965 C CA . HIS A 1 130 ? 19.423 -6.177 -35.604 1.00 82.50 130 HIS A CA 1
ATOM 966 C C . HIS A 1 130 ? 18.457 -5.079 -35.114 1.00 82.50 130 HIS A C 1
ATOM 968 O O . HIS A 1 130 ? 18.838 -4.286 -34.248 1.00 82.50 130 HIS A O 1
ATOM 974 N N . PRO A 1 131 ? 17.197 -5.030 -35.592 1.00 80.25 131 PRO A N 1
ATOM 975 C CA . PRO A 1 131 ? 16.276 -3.922 -35.316 1.00 80.25 131 PRO A CA 1
ATOM 976 C C . PRO A 1 131 ? 15.967 -3.763 -33.823 1.00 80.25 131 PRO A C 1
ATOM 978 O O . PRO A 1 131 ? 15.887 -2.643 -33.322 1.00 80.25 131 PRO A O 1
ATOM 981 N N . ASP A 1 132 ? 15.891 -4.874 -33.086 1.00 76.62 132 ASP A N 1
ATOM 982 C CA . ASP A 1 132 ? 15.622 -4.845 -31.647 1.00 76.62 132 ASP A CA 1
ATOM 983 C C . ASP A 1 132 ? 16.735 -4.176 -30.825 1.00 76.62 132 ASP A C 1
ATOM 985 O O . ASP A 1 132 ? 16.463 -3.698 -29.725 1.00 76.62 132 ASP A O 1
ATOM 989 N N . LEU A 1 133 ? 17.962 -4.096 -31.352 1.00 79.56 133 LEU A N 1
ATOM 990 C CA . LEU A 1 133 ? 19.131 -3.558 -30.647 1.00 79.56 133 LEU A CA 1
ATOM 991 C C . LEU A 1 133 ? 19.462 -2.107 -31.037 1.00 79.56 133 LEU A C 1
ATOM 993 O O . LEU A 1 133 ? 20.243 -1.451 -30.353 1.00 79.56 133 LEU A O 1
ATOM 997 N N . GLN A 1 134 ? 18.857 -1.573 -32.105 1.00 68.88 134 GLN A N 1
ATOM 998 C CA . GLN A 1 134 ? 19.155 -0.226 -32.619 1.00 68.88 134 GLN A CA 1
ATOM 999 C C . GLN A 1 134 ? 18.498 0.912 -31.822 1.00 68.88 134 GLN A C 1
ATOM 1001 O O . GLN A 1 134 ? 18.800 2.089 -32.039 1.00 68.88 134 GLN A O 1
ATOM 1006 N N . HIS A 1 135 ? 17.592 0.597 -30.897 1.00 56.75 135 HIS A N 1
ATOM 1007 C CA . HIS A 1 135 ? 16.854 1.577 -30.104 1.00 56.75 135 HIS A CA 1
ATOM 1008 C C . HIS A 1 135 ? 17.046 1.319 -28.609 1.00 56.75 135 HIS A C 1
ATOM 1010 O O . HIS A 1 135 ? 16.111 0.964 -27.900 1.00 56.75 135 HIS A O 1
ATOM 1016 N N . ALA A 1 136 ? 18.255 1.580 -28.108 1.00 49.12 136 ALA A N 1
ATOM 1017 C CA . ALA A 1 136 ? 18.498 1.825 -26.681 1.00 49.12 136 ALA A CA 1
ATOM 1018 C C . ALA A 1 136 ? 18.003 3.233 -26.266 1.00 49.12 136 ALA A C 1
ATOM 1020 O O . ALA A 1 136 ? 18.693 4.001 -25.606 1.00 49.12 136 ALA A O 1
ATOM 1021 N N . GLY A 1 137 ? 16.825 3.615 -26.751 1.00 45.81 137 GLY A N 1
ATOM 1022 C CA . GLY A 1 137 ? 16.012 4.729 -26.277 1.00 45.81 137 GLY A CA 1
ATOM 1023 C C . GLY A 1 137 ? 14.620 4.161 -26.016 1.00 45.81 137 GLY A C 1
ATOM 1024 O O . GLY A 1 137 ? 14.285 3.137 -26.617 1.00 45.81 137 GLY A O 1
ATOM 1025 N N . PRO A 1 138 ? 13.824 4.752 -25.109 1.00 36.47 138 PRO A N 1
ATOM 1026 C CA . PRO A 1 138 ? 12.629 4.120 -24.571 1.00 36.47 138 PRO A CA 1
ATOM 1027 C C . PRO A 1 138 ? 11.773 3.598 -25.717 1.00 36.47 138 PRO A C 1
ATOM 1029 O O . PRO A 1 138 ? 11.231 4.383 -26.498 1.00 36.47 138 PRO A O 1
ATOM 1032 N N . ARG A 1 139 ? 11.660 2.266 -25.826 1.00 41.16 139 ARG A N 1
ATOM 1033 C CA . ARG A 1 139 ? 10.631 1.641 -26.648 1.00 41.16 139 ARG A CA 1
ATOM 1034 C C . ARG A 1 139 ? 9.314 2.196 -26.125 1.00 41.16 139 ARG A C 1
ATOM 1036 O O . ARG A 1 139 ? 8.824 1.768 -25.072 1.00 41.16 139 ARG A O 1
ATOM 1043 N N . LYS A 1 140 ? 8.786 3.201 -26.829 1.00 34.47 140 LYS A N 1
ATOM 1044 C CA . LYS A 1 140 ? 7.366 3.499 -26.828 1.00 34.47 140 LYS A CA 1
ATOM 1045 C C . LYS A 1 140 ? 6.735 2.212 -27.312 1.00 34.47 140 LYS A C 1
ATOM 1047 O O . LYS A 1 140 ? 6.848 1.851 -28.481 1.00 34.47 140 LYS A O 1
ATOM 1052 N N . SER A 1 141 ? 6.146 1.498 -26.361 1.00 33.53 141 SER A N 1
ATOM 1053 C CA . SER A 1 141 ? 5.150 0.488 -26.665 1.00 33.53 141 SER A CA 1
ATOM 1054 C C . SER A 1 141 ? 4.185 1.092 -27.689 1.00 33.53 141 SER A C 1
ATOM 1056 O O . SER A 1 141 ? 3.955 2.304 -27.668 1.00 33.53 141 SER A O 1
ATOM 1058 N N . ALA A 1 142 ? 3.661 0.284 -28.603 1.00 33.28 142 ALA A N 1
ATOM 1059 C CA . ALA A 1 142 ? 2.820 0.708 -29.725 1.00 33.28 142 ALA A CA 1
ATOM 1060 C C . ALA A 1 142 ? 1.430 1.255 -29.304 1.00 33.28 142 ALA A C 1
ATOM 1062 O O . ALA A 1 142 ? 0.436 1.056 -29.993 1.00 33.28 142 ALA A O 1
ATOM 1063 N N . LEU A 1 143 ? 1.358 1.956 -28.174 1.00 37.78 143 LEU A N 1
ATOM 1064 C CA . LEU A 1 143 ? 0.166 2.457 -27.511 1.00 37.78 143 LEU A CA 1
ATOM 1065 C C . LEU A 1 143 ? 0.344 3.921 -27.062 1.00 37.78 143 LEU A C 1
ATOM 1067 O O . LEU A 1 143 ? -0.153 4.298 -26.013 1.00 37.78 143 LEU A O 1
ATOM 1071 N N . ASP A 1 144 ? 1.107 4.741 -27.795 1.00 35.38 144 ASP A N 1
ATOM 1072 C CA . ASP A 1 144 ? 1.350 6.131 -27.372 1.00 35.38 144 ASP A CA 1
ATOM 1073 C C . ASP A 1 144 ? 1.600 7.090 -28.553 1.00 35.38 144 ASP A C 1
ATOM 1075 O O . ASP A 1 144 ? 2.669 7.687 -28.738 1.00 35.38 144 ASP A O 1
ATOM 1079 N N . LYS A 1 145 ? 0.578 7.211 -29.404 1.00 35.19 145 LYS A N 1
ATOM 1080 C CA . LYS A 1 145 ? 0.366 8.375 -30.272 1.00 35.19 145 LYS A CA 1
ATOM 1081 C C . LYS A 1 145 ? -1.113 8.754 -30.248 1.00 35.19 145 LYS A C 1
ATOM 1083 O O . LYS A 1 145 ? -1.859 8.369 -31.139 1.00 35.19 145 LYS A O 1
ATOM 1088 N N . GLN A 1 146 ? -1.509 9.545 -29.260 1.00 31.39 146 GLN A N 1
ATOM 1089 C CA . GLN A 1 146 ? -2.554 10.551 -29.430 1.00 31.39 146 GLN A CA 1
ATOM 1090 C C . GLN A 1 146 ? -2.157 11.774 -28.604 1.00 31.39 146 GLN A C 1
ATOM 1092 O O . GLN A 1 146 ? -2.009 11.717 -27.389 1.00 31.39 146 GLN A O 1
ATOM 1097 N N . GLU A 1 147 ? -1.884 12.858 -29.316 1.00 33.75 147 GLU A N 1
ATOM 1098 C CA . GLU A 1 147 ? -1.649 14.185 -28.761 1.00 33.75 147 GLU A CA 1
ATOM 1099 C C . GLU A 1 147 ? -2.950 14.676 -28.090 1.00 33.75 147 GLU A C 1
ATOM 1101 O O . GLU A 1 147 ? -4.030 14.429 -28.638 1.00 33.75 147 GLU A O 1
ATOM 1106 N N . PRO A 1 148 ? -2.903 15.317 -26.908 1.00 32.56 148 PRO A N 1
ATOM 1107 C CA . PRO A 1 148 ? -4.120 15.740 -26.226 1.00 32.56 148 PRO A CA 1
ATOM 1108 C C . PRO A 1 148 ? -4.767 16.931 -26.960 1.00 32.56 148 PRO A C 1
ATOM 1110 O O . PRO A 1 148 ? -4.064 17.881 -27.314 1.00 32.56 148 PRO A O 1
ATOM 1113 N N . PRO A 1 149 ? -6.096 16.930 -27.179 1.00 39.81 149 PRO A N 1
ATOM 1114 C CA . PRO A 1 149 ? -6.796 18.088 -27.723 1.00 39.81 149 PRO A CA 1
ATOM 1115 C C . PRO A 1 149 ? -6.894 19.220 -26.675 1.00 39.81 149 PRO A C 1
ATOM 1117 O O . PRO A 1 149 ? -6.784 18.961 -25.472 1.00 39.81 149 PRO A O 1
ATOM 1120 N N . PRO A 1 150 ? -7.102 20.481 -27.105 1.00 40.72 150 PRO A N 1
ATOM 1121 C CA . PRO A 1 150 ? -7.183 21.633 -26.205 1.00 40.72 150 PRO A CA 1
ATOM 1122 C C . PRO A 1 150 ? -8.381 21.536 -25.237 1.00 40.72 150 PRO A C 1
ATOM 1124 O O . PRO A 1 150 ? -9.370 20.864 -25.545 1.00 40.72 150 PRO A O 1
ATOM 1127 N N . PRO A 1 151 ? -8.316 22.202 -24.066 1.00 39.59 151 PRO A N 1
ATOM 1128 C CA . PRO A 1 151 ? -9.309 22.035 -23.010 1.00 39.59 151 PRO A CA 1
ATOM 1129 C C . PRO A 1 151 ? -10.693 22.581 -23.415 1.00 39.59 151 PRO A C 1
ATOM 1131 O O . PRO A 1 151 ? -10.772 23.623 -24.073 1.00 39.59 151 PRO A O 1
ATOM 1134 N N . PRO A 1 152 ? -11.791 21.914 -23.007 1.00 48.59 152 PRO A N 1
ATOM 1135 C CA . PRO A 1 152 ? -13.148 22.359 -23.306 1.00 48.59 152 PRO A CA 1
ATOM 1136 C C . PRO A 1 152 ? -13.581 23.542 -22.412 1.00 48.59 152 PRO A C 1
ATOM 1138 O O . PRO A 1 152 ? -13.066 23.699 -21.301 1.00 48.59 152 PRO A O 1
ATOM 1141 N N . PRO A 1 153 ? -14.539 24.375 -22.867 1.00 46.84 153 PRO A N 1
ATOM 1142 C CA . PRO A 1 153 ? -15.083 25.483 -22.079 1.00 46.84 153 PRO A CA 1
ATOM 1143 C C . PRO A 1 153 ? -15.895 24.991 -20.860 1.00 46.84 153 PRO A C 1
ATOM 1145 O O . PRO A 1 153 ? -16.370 23.852 -20.857 1.00 46.84 153 PRO A O 1
ATOM 1148 N N . PRO A 1 154 ? -16.072 25.833 -19.819 1.00 39.66 154 PRO A N 1
ATOM 1149 C CA . PRO A 1 154 ? -16.725 25.432 -18.573 1.00 39.66 154 PRO A CA 1
ATOM 1150 C C . PRO A 1 154 ? -18.216 25.088 -18.764 1.00 39.66 154 PRO A C 1
ATOM 1152 O O . PRO A 1 154 ? -18.880 25.683 -19.619 1.00 39.66 154 PRO A O 1
ATOM 1155 N N . PRO A 1 155 ? -18.760 24.142 -17.971 1.00 42.72 155 PRO A N 1
ATOM 1156 C CA . PRO A 1 155 ? -20.118 23.639 -18.150 1.00 42.72 155 PRO A CA 1
ATOM 1157 C C . PRO A 1 155 ? -21.186 24.635 -17.656 1.00 42.72 155 PRO A C 1
ATOM 1159 O O . PRO A 1 155 ? -20.935 25.394 -16.716 1.00 42.72 155 PRO A O 1
ATOM 1162 N N . PRO A 1 156 ? -22.397 24.624 -18.248 1.00 42.16 156 PRO A N 1
ATOM 1163 C CA . PRO A 1 156 ? -23.524 25.416 -17.764 1.00 42.16 156 PRO A CA 1
ATOM 1164 C C . PRO A 1 156 ? -24.065 24.862 -16.429 1.00 42.16 156 PRO A C 1
ATOM 1166 O O . PRO A 1 156 ? -23.881 23.678 -16.134 1.00 42.16 156 PRO A O 1
ATOM 1169 N N . PRO A 1 157 ? -24.747 25.690 -15.612 1.00 37.38 157 PRO A N 1
ATOM 1170 C CA . PRO A 1 157 ? -25.264 25.266 -14.313 1.00 37.38 157 PRO A CA 1
ATOM 1171 C C . PRO A 1 157 ? -26.341 24.171 -14.453 1.00 37.38 157 PRO A C 1
ATOM 1173 O O . PRO A 1 157 ? -27.071 24.147 -15.450 1.00 37.38 157 PRO A O 1
ATOM 1176 N N . PRO A 1 158 ? -26.452 23.253 -13.473 1.00 40.84 158 PRO A N 1
ATOM 1177 C CA . PRO A 1 158 ? -27.284 22.062 -13.599 1.00 40.84 158 PRO A CA 1
ATOM 1178 C C . PRO A 1 158 ? -28.783 22.412 -13.587 1.00 40.84 158 PRO A C 1
ATOM 1180 O O . PRO A 1 158 ? -29.212 23.245 -12.785 1.00 40.84 158 PRO A O 1
ATOM 1183 N N . PRO A 1 159 ? -29.612 21.767 -14.430 1.00 43.22 159 PRO A N 1
ATOM 1184 C CA . PRO A 1 159 ? -31.055 21.914 -14.349 1.00 43.22 159 PRO A CA 1
ATOM 1185 C C . PRO A 1 159 ? -31.603 21.055 -13.203 1.00 43.22 159 PRO A C 1
ATOM 1187 O O . PRO A 1 159 ? -31.245 19.885 -13.069 1.00 43.22 159 PRO A O 1
ATOM 1190 N N . ASN A 1 160 ? -32.512 21.630 -12.413 1.00 48.66 160 ASN A N 1
ATOM 1191 C CA . ASN A 1 160 ? -33.323 20.922 -11.418 1.00 48.66 160 ASN A CA 1
ATOM 1192 C C . ASN A 1 160 ? -33.925 19.638 -12.021 1.00 48.66 160 ASN A C 1
ATOM 1194 O O . ASN A 1 160 ? -34.818 19.727 -12.867 1.00 48.66 160 ASN A O 1
ATOM 1198 N N . ARG A 1 161 ? -33.491 18.453 -11.573 1.00 39.06 161 ARG A N 1
ATOM 1199 C CA . ARG A 1 161 ? -34.139 17.174 -11.911 1.00 39.06 161 ARG A CA 1
ATOM 1200 C C . ARG A 1 161 ? -34.688 16.489 -10.670 1.00 39.06 161 ARG A C 1
ATOM 1202 O O . ARG A 1 161 ? -34.059 16.470 -9.619 1.00 39.06 161 ARG A O 1
ATOM 1209 N N . ARG A 1 162 ? -35.912 15.986 -10.829 1.00 42.75 162 ARG A N 1
ATOM 1210 C CA . ARG A 1 162 ? -36.720 15.289 -9.826 1.00 42.75 162 ARG A CA 1
ATOM 1211 C C . ARG A 1 162 ? -36.306 13.815 -9.757 1.00 42.75 162 ARG A C 1
ATOM 1213 O O . ARG A 1 162 ? -35.871 13.257 -10.757 1.00 42.75 162 ARG A O 1
ATOM 1220 N N . ALA A 1 163 ? -36.465 13.225 -8.578 1.00 40.31 163 ALA A N 1
ATOM 1221 C CA . ALA A 1 163 ? -35.815 12.002 -8.107 1.00 40.31 163 ALA A CA 1
ATOM 1222 C C . ALA A 1 163 ? -36.297 10.653 -8.699 1.00 40.31 163 ALA A C 1
ATOM 1224 O O . ALA A 1 163 ? -35.920 9.624 -8.159 1.00 40.31 163 ALA A O 1
ATOM 1225 N N . ASP A 1 164 ? -37.078 10.621 -9.786 1.00 42.81 164 ASP A N 1
ATOM 1226 C CA . ASP A 1 164 ? -37.799 9.398 -10.208 1.00 42.81 164 ASP A CA 1
ATOM 1227 C C . ASP A 1 164 ? -37.598 8.972 -11.681 1.00 42.81 164 ASP A C 1
ATOM 1229 O O . ASP A 1 164 ? -38.464 8.323 -12.264 1.00 42.81 164 ASP A O 1
ATOM 1233 N N . GLU A 1 165 ? -36.465 9.287 -12.322 1.00 39.00 165 GLU A N 1
ATOM 1234 C CA . GLU A 1 165 ? -36.181 8.813 -13.693 1.00 39.00 165 GLU A CA 1
ATOM 1235 C C . GLU A 1 165 ? -34.976 7.845 -13.732 1.00 39.00 165 GLU A C 1
ATOM 1237 O O . GLU A 1 165 ? -33.911 8.196 -13.220 1.00 39.00 165 GLU A O 1
ATOM 1242 N N . PRO A 1 166 ? -35.095 6.633 -14.323 1.00 46.50 166 PRO A N 1
ATOM 1243 C CA . PRO A 1 166 ? -33.989 5.677 -14.391 1.00 46.50 166 PRO A CA 1
ATOM 1244 C C . PRO A 1 166 ? -32.893 6.163 -15.350 1.00 46.50 166 PRO A C 1
ATOM 1246 O O . PRO A 1 166 ? -33.166 6.525 -16.497 1.00 46.50 166 PRO A O 1
ATOM 1249 N N . GLU A 1 167 ? -31.639 6.160 -14.885 1.00 48.91 167 GLU A N 1
ATOM 1250 C CA . GLU A 1 167 ? -30.511 6.718 -15.637 1.00 48.91 167 GLU A CA 1
ATOM 1251 C C . GLU A 1 167 ? -30.251 5.983 -16.972 1.00 48.91 167 GLU A C 1
ATOM 1253 O O . GLU A 1 167 ? -30.180 4.748 -17.010 1.00 48.91 167 GLU A O 1
ATOM 1258 N N . PRO A 1 168 ? -30.011 6.709 -18.083 1.00 44.50 168 PRO A N 1
ATOM 1259 C CA . PRO A 1 168 ? -29.524 6.097 -19.311 1.00 44.50 168 PRO A CA 1
ATOM 1260 C C . PRO A 1 168 ? -28.075 5.620 -19.121 1.00 44.50 168 PRO A C 1
ATOM 1262 O O . PRO A 1 168 ? -27.192 6.388 -18.733 1.00 44.50 168 PRO A O 1
ATOM 1265 N N . LYS A 1 169 ? -27.823 4.338 -19.425 1.00 50.69 169 LYS A N 1
ATOM 1266 C CA . LYS A 1 169 ? -26.503 3.696 -19.297 1.00 50.69 169 LYS A CA 1
ATOM 1267 C C . LYS A 1 169 ? -25.438 4.475 -20.076 1.00 50.69 169 LYS A C 1
ATOM 1269 O O . LYS A 1 169 ? -25.483 4.554 -21.304 1.00 50.69 169 LYS A O 1
ATOM 1274 N N . ARG A 1 170 ? -24.460 5.034 -19.357 1.00 45.41 170 ARG A N 1
ATOM 1275 C CA . ARG A 1 170 ? -23.330 5.774 -19.937 1.00 45.41 170 ARG A CA 1
ATOM 1276 C C . ARG A 1 170 ? -22.426 4.815 -20.722 1.00 45.41 170 ARG A C 1
ATOM 1278 O O . ARG A 1 170 ? -21.928 3.840 -20.171 1.00 45.41 170 ARG A O 1
ATOM 1285 N N . ALA A 1 171 ? -22.173 5.119 -21.994 1.00 47.88 171 ALA A N 1
ATOM 1286 C CA . ALA A 1 171 ? -21.451 4.259 -22.943 1.00 47.88 171 ALA A CA 1
ATOM 1287 C C . ALA A 1 171 ? -19.919 4.155 -22.731 1.00 47.88 171 ALA A C 1
ATOM 1289 O O . ALA A 1 171 ? -19.237 3.556 -23.554 1.00 47.88 171 ALA A O 1
ATOM 1290 N N . SER A 1 172 ? -19.371 4.723 -21.650 1.00 51.19 172 SER A N 1
ATOM 1291 C CA . SER A 1 172 ? -17.918 4.799 -21.395 1.00 51.19 172 SER A CA 1
ATOM 1292 C C . SER A 1 172 ? -17.462 4.112 -20.100 1.00 51.19 172 SER A C 1
ATOM 1294 O O . SER A 1 172 ? -16.328 4.308 -19.673 1.00 51.19 172 SER A O 1
ATOM 1296 N N . GLY A 1 173 ? -18.328 3.327 -19.455 1.00 53.16 173 GLY A N 1
ATOM 1297 C CA . GLY A 1 173 ? -17.956 2.535 -18.279 1.00 53.16 173 GLY A CA 1
ATOM 1298 C C . GLY A 1 173 ? -17.242 1.235 -18.654 1.00 53.16 173 GLY A C 1
ATOM 1299 O O . GLY A 1 173 ? -17.465 0.687 -19.735 1.00 53.16 173 GLY A O 1
ATOM 1300 N N . MET A 1 174 ? -16.408 0.714 -17.748 1.00 47.81 174 MET A N 1
ATOM 1301 C CA . MET A 1 174 ? -15.959 -0.678 -17.842 1.00 47.81 174 MET A CA 1
ATOM 1302 C C . MET A 1 174 ? -17.176 -1.617 -17.932 1.00 47.81 174 MET A C 1
ATOM 1304 O O . MET A 1 174 ? -18.201 -1.330 -17.306 1.00 47.81 174 MET A O 1
ATOM 1308 N N . PRO A 1 175 ? -17.083 -2.737 -18.674 1.00 65.12 175 PRO A N 1
ATOM 1309 C CA . PRO A 1 175 ? -18.138 -3.741 -18.695 1.00 65.12 175 PRO A CA 1
ATOM 1310 C C . PRO A 1 175 ? -18.501 -4.171 -17.271 1.00 65.12 175 PRO A C 1
ATOM 1312 O O . PRO A 1 175 ? -17.618 -4.473 -16.468 1.00 65.12 175 PRO A O 1
ATOM 1315 N N . GLU A 1 176 ? -19.797 -4.199 -16.968 1.00 64.50 176 GLU A N 1
ATOM 1316 C CA . GLU A 1 176 ? -20.307 -4.617 -15.664 1.00 64.50 176 GLU A CA 1
ATOM 1317 C C . GLU A 1 176 ? -19.862 -6.059 -15.372 1.00 64.50 176 GLU A C 1
ATOM 1319 O O . GLU A 1 176 ? -20.234 -7.001 -16.079 1.00 64.50 176 GLU A O 1
ATOM 1324 N N . HIS A 1 177 ? -19.033 -6.235 -14.344 1.00 71.31 177 HIS A N 1
ATOM 1325 C CA . HIS A 1 177 ? -18.581 -7.551 -13.917 1.00 71.31 177 HIS A CA 1
ATOM 1326 C C . HIS A 1 177 ? -19.587 -8.139 -12.927 1.00 71.31 177 HIS A C 1
ATOM 1328 O O . HIS A 1 177 ? -19.747 -7.638 -11.814 1.00 71.31 177 HIS A O 1
ATOM 1334 N N . LYS A 1 178 ? -20.261 -9.225 -13.322 1.00 74.88 178 LYS A N 1
ATOM 1335 C CA . LYS A 1 178 ? -21.178 -9.943 -12.431 1.00 74.88 178 LYS A CA 1
ATOM 1336 C C . LYS A 1 178 ? -20.385 -10.759 -11.417 1.00 74.88 178 LYS A C 1
ATOM 1338 O O . LYS A 1 178 ? -19.978 -11.885 -11.702 1.00 74.88 178 LYS A O 1
ATOM 1343 N N . VAL A 1 179 ? -20.189 -10.186 -10.235 1.00 71.75 179 VAL A N 1
ATOM 1344 C CA . VAL A 1 179 ? -19.606 -10.901 -9.099 1.00 71.75 179 VAL A CA 1
ATOM 1345 C C . VAL A 1 179 ? -20.553 -12.016 -8.633 1.00 71.75 179 VAL A C 1
ATOM 1347 O O . VAL A 1 179 ? -21.771 -11.815 -8.594 1.00 71.75 179 VAL A O 1
ATOM 1350 N N . PRO A 1 180 ? -20.040 -13.211 -8.291 1.00 76.69 180 PRO A N 1
ATOM 1351 C CA . PRO A 1 180 ? -20.844 -14.240 -7.646 1.00 76.69 180 PRO A CA 1
ATOM 1352 C C . PRO A 1 180 ? -21.476 -13.702 -6.360 1.00 76.69 180 PRO A C 1
ATOM 1354 O O . PRO A 1 180 ? -20.816 -13.000 -5.595 1.00 76.69 180 PRO A O 1
ATOM 1357 N N . CYS A 1 181 ? -22.730 -14.069 -6.088 1.00 69.94 181 CYS A N 1
ATOM 1358 C CA . CYS A 1 181 ? -23.375 -13.688 -4.834 1.00 69.94 181 CYS A CA 1
ATOM 1359 C C . CYS A 1 181 ? -22.586 -14.233 -3.637 1.00 69.94 181 CYS A C 1
ATOM 1361 O O . CYS A 1 181 ? -22.181 -15.404 -3.622 1.00 69.94 181 CYS A O 1
ATOM 1363 N N . PHE A 1 182 ? -22.413 -13.389 -2.621 1.00 71.56 182 PHE A N 1
ATOM 1364 C CA . PHE A 1 182 ? -21.793 -13.776 -1.364 1.00 71.56 182 PHE A CA 1
ATOM 1365 C C . PHE A 1 182 ? -22.594 -14.905 -0.698 1.00 71.56 182 PHE A C 1
ATOM 1367 O O . PHE A 1 182 ? -23.824 -14.870 -0.636 1.00 71.56 182 PHE A O 1
ATOM 1374 N N . LYS A 1 183 ? -21.905 -15.950 -0.223 1.00 76.25 183 LYS A N 1
ATOM 1375 C CA . LYS A 1 183 ? -22.541 -17.117 0.408 1.00 76.25 183 LYS A CA 1
ATOM 1376 C C . LYS A 1 183 ? -22.297 -17.098 1.909 1.00 76.25 183 LYS A C 1
ATOM 1378 O O . LYS A 1 183 ? -21.221 -17.470 2.371 1.00 76.25 183 LYS A O 1
ATOM 1383 N N . LEU A 1 184 ? -23.328 -16.747 2.672 1.00 74.62 184 LEU A N 1
ATOM 1384 C CA . LEU A 1 184 ? -23.281 -16.792 4.131 1.00 74.62 184 LEU A CA 1
ATOM 1385 C C . LEU A 1 184 ? -23.155 -18.230 4.644 1.00 74.62 184 LEU A C 1
ATOM 1387 O O . LEU A 1 184 ? -23.891 -19.141 4.244 1.00 74.62 184 LEU A O 1
ATOM 1391 N N . SER A 1 185 ? -22.232 -18.433 5.584 1.00 77.75 185 SER A N 1
ATOM 1392 C CA . SER A 1 185 ? -22.106 -19.711 6.278 1.00 77.75 185 SER A CA 1
ATOM 1393 C C . SER A 1 185 ? -23.351 -19.971 7.138 1.00 77.75 185 SER A C 1
ATOM 1395 O O . SER A 1 185 ? -24.011 -19.049 7.622 1.00 77.75 185 SER A O 1
ATOM 1397 N N . LYS A 1 186 ? -23.671 -21.248 7.391 1.00 77.31 186 LYS A N 1
ATOM 1398 C CA . LYS A 1 186 ? -24.831 -21.623 8.224 1.00 77.31 186 LYS A CA 1
ATOM 1399 C C . LYS A 1 186 ? -24.789 -21.011 9.634 1.00 77.31 186 LYS A C 1
ATOM 1401 O O . LYS A 1 186 ? -25.847 -20.848 10.229 1.00 77.31 186 LYS A O 1
ATOM 1406 N N . LYS A 1 187 ? -23.599 -20.681 10.150 1.00 74.00 187 LYS A N 1
ATOM 1407 C CA . LYS A 1 187 ? -23.398 -20.131 11.499 1.00 74.00 187 LYS A CA 1
ATOM 1408 C C . LYS A 1 187 ? -23.695 -18.632 11.613 1.00 74.00 187 LYS A C 1
ATOM 1410 O O . LYS A 1 187 ? -23.893 -18.172 12.727 1.00 74.00 187 LYS A O 1
ATOM 1415 N N . HIS A 1 188 ? -23.738 -17.895 10.501 1.00 77.69 188 HIS A N 1
ATOM 1416 C CA . HIS A 1 188 ? -23.897 -16.431 10.497 1.00 77.69 188 HIS A CA 1
ATOM 1417 C C . HIS A 1 188 ? -25.183 -15.970 9.811 1.00 77.69 188 HIS A C 1
ATOM 1419 O O . HIS A 1 188 ? -25.317 -14.807 9.452 1.00 77.69 188 HIS A O 1
ATOM 1425 N N . ARG A 1 189 ? -26.152 -16.872 9.617 1.00 79.50 189 ARG A N 1
ATOM 1426 C CA . ARG A 1 189 ? -27.425 -16.532 8.961 1.00 79.50 189 ARG A CA 1
ATOM 1427 C C . ARG A 1 189 ? -28.211 -15.445 9.694 1.00 79.50 189 ARG A C 1
ATOM 1429 O O . ARG A 1 189 ? -28.951 -14.717 9.056 1.00 79.50 189 ARG A O 1
ATOM 1436 N N . ASN A 1 190 ? -28.043 -15.335 11.009 1.00 82.00 190 ASN A N 1
ATOM 1437 C CA . ASN A 1 190 ? -28.658 -14.295 11.835 1.00 82.00 190 ASN A CA 1
ATOM 1438 C C . ASN A 1 190 ? -28.017 -12.907 11.664 1.00 82.00 190 ASN A C 1
ATOM 1440 O O . ASN A 1 190 ? -28.516 -11.954 12.244 1.00 82.00 190 ASN A O 1
ATOM 1444 N N . LEU A 1 191 ? -26.907 -12.809 10.929 1.00 81.19 191 LEU A N 1
ATOM 1445 C CA . LEU A 1 191 ? -26.209 -11.559 10.631 1.00 81.19 191 LEU A CA 1
ATOM 1446 C C . LEU A 1 191 ? -26.396 -11.143 9.168 1.00 81.19 191 LEU A C 1
ATOM 1448 O O . LEU A 1 191 ? -25.712 -10.235 8.722 1.00 81.19 191 LEU A O 1
ATOM 1452 N N . ALA A 1 192 ? -27.266 -11.821 8.410 1.00 82.50 192 ALA A N 1
ATOM 1453 C CA . ALA A 1 192 ? -27.431 -11.576 6.978 1.00 82.50 192 ALA A CA 1
ATOM 1454 C C . ALA A 1 192 ? -27.712 -10.098 6.669 1.00 82.50 192 ALA A C 1
ATOM 1456 O O . ALA A 1 192 ? -26.996 -9.515 5.866 1.00 82.50 192 ALA A O 1
ATOM 1457 N N . ASP A 1 193 ? -28.654 -9.489 7.392 1.00 82.25 193 ASP A N 1
ATOM 1458 C CA . ASP A 1 193 ? -29.018 -8.080 7.208 1.00 82.25 193 ASP A CA 1
ATOM 1459 C C . ASP A 1 193 ? -27.839 -7.138 7.511 1.00 82.25 193 ASP A C 1
ATOM 1461 O O . ASP A 1 193 ? -27.600 -6.179 6.787 1.00 82.25 193 ASP A O 1
ATOM 1465 N N . GLU A 1 194 ? -27.053 -7.437 8.550 1.00 82.12 194 GLU A N 1
ATOM 1466 C CA . GLU A 1 194 ? -25.853 -6.664 8.895 1.00 82.12 194 GLU A CA 1
ATOM 1467 C C . GLU A 1 194 ? -24.774 -6.788 7.811 1.00 82.12 194 GLU A C 1
ATOM 1469 O O . GLU A 1 194 ? -24.137 -5.804 7.447 1.00 82.12 194 GLU A O 1
ATOM 1474 N N . PHE A 1 195 ? -24.594 -7.984 7.246 1.00 82.75 195 PHE A N 1
ATOM 1475 C CA . PHE A 1 195 ? -23.688 -8.184 6.118 1.00 82.75 195 PHE A CA 1
ATOM 1476 C C . PHE A 1 195 ? -24.139 -7.409 4.881 1.00 82.75 195 PHE A C 1
ATOM 1478 O O . PHE A 1 195 ? -23.300 -6.788 4.233 1.00 82.75 195 PHE A O 1
ATOM 1485 N N . ASP A 1 196 ? -25.433 -7.421 4.562 1.00 83.25 196 ASP A N 1
ATOM 1486 C CA . ASP A 1 196 ? -25.971 -6.680 3.422 1.00 83.25 196 ASP A CA 1
ATOM 1487 C C . ASP A 1 196 ? -25.774 -5.167 3.611 1.00 83.25 196 ASP A C 1
ATOM 1489 O O . ASP A 1 196 ? -25.255 -4.506 2.710 1.00 83.25 196 ASP A O 1
ATOM 1493 N N . ASN A 1 197 ? -26.049 -4.641 4.811 1.00 82.75 197 ASN A N 1
ATOM 1494 C CA . ASN A 1 197 ? -25.795 -3.238 5.155 1.00 82.75 197 ASN A CA 1
ATOM 1495 C C . ASN A 1 197 ? -24.310 -2.866 5.010 1.00 82.75 197 ASN A C 1
ATOM 1497 O O . ASN A 1 197 ? -23.973 -1.803 4.484 1.00 82.75 197 ASN A O 1
ATOM 1501 N N . GLN A 1 198 ? -23.399 -3.737 5.457 1.00 81.88 198 GLN A N 1
ATOM 1502 C CA . GLN A 1 198 ? -21.960 -3.505 5.321 1.00 81.88 198 GLN A CA 1
ATOM 1503 C C . GLN A 1 198 ? -21.513 -3.537 3.857 1.00 81.88 198 GLN A C 1
ATOM 1505 O O . GLN A 1 198 ? -20.725 -2.688 3.443 1.00 81.88 198 GLN A O 1
ATOM 1510 N N . LEU A 1 199 ? -22.016 -4.482 3.059 1.00 84.31 199 LEU A N 1
ATOM 1511 C CA . LEU A 1 199 ? -21.706 -4.567 1.630 1.00 84.31 199 LEU A CA 1
ATOM 1512 C C . LEU A 1 199 ? -22.202 -3.333 0.875 1.00 84.31 199 LEU A C 1
ATOM 1514 O O . LEU A 1 199 ? -21.456 -2.778 0.066 1.00 84.31 199 LEU A O 1
ATOM 1518 N N . GLU A 1 200 ? -23.416 -2.874 1.173 1.00 83.38 200 GLU A N 1
ATOM 1519 C CA . GLU A 1 200 ? -23.958 -1.632 0.629 1.00 83.38 200 GLU A CA 1
ATOM 1520 C C . GLU A 1 200 ? -23.088 -0.430 1.026 1.00 83.38 200 GLU A C 1
ATOM 1522 O O . GLU A 1 200 ? -22.705 0.366 0.168 1.00 83.38 200 GLU A O 1
ATOM 1527 N N . GLY A 1 201 ? -22.690 -0.332 2.299 1.00 82.50 201 GLY A N 1
ATOM 1528 C CA . GLY A 1 201 ? -21.791 0.718 2.785 1.00 82.50 201 GLY A CA 1
ATOM 1529 C C . GLY A 1 201 ? -20.448 0.747 2.047 1.00 82.50 201 GLY A C 1
ATOM 1530 O O . GLY A 1 201 ? -19.983 1.815 1.645 1.00 82.50 201 GLY A O 1
ATOM 1531 N N . GLN A 1 202 ? -19.847 -0.419 1.798 1.00 83.19 202 GLN A N 1
ATOM 1532 C CA . GLN A 1 202 ? -18.600 -0.532 1.036 1.00 83.19 202 GLN A CA 1
ATOM 1533 C C . GLN A 1 202 ? -18.787 -0.160 -0.437 1.00 83.19 202 GLN A C 1
ATOM 1535 O O . GLN A 1 202 ? -17.968 0.572 -0.994 1.00 83.19 202 GLN A O 1
ATOM 1540 N N . GLN A 1 203 ? -19.861 -0.635 -1.071 1.00 84.06 203 GLN A N 1
ATOM 1541 C CA . GLN A 1 203 ? -20.171 -0.320 -2.462 1.00 84.06 203 GLN A CA 1
ATOM 1542 C C . GLN A 1 203 ? -20.384 1.184 -2.654 1.00 84.06 203 GLN A C 1
ATOM 1544 O O . GLN A 1 203 ? -19.786 1.775 -3.552 1.00 84.06 203 GLN A O 1
ATOM 1549 N N . ASN A 1 204 ? -21.198 1.804 -1.800 1.00 80.31 204 ASN A N 1
ATOM 1550 C CA . ASN A 1 204 ? -21.463 3.240 -1.845 1.00 80.31 204 ASN A CA 1
ATOM 1551 C C . ASN A 1 204 ? -20.183 4.034 -1.594 1.00 80.31 204 ASN A C 1
ATOM 1553 O O . ASN A 1 204 ? -19.849 4.921 -2.373 1.00 80.31 204 ASN A O 1
ATOM 1557 N N . GLY A 1 205 ? -19.403 3.636 -0.589 1.00 82.06 205 GLY A N 1
ATOM 1558 C CA . GLY A 1 205 ? -18.112 4.244 -0.315 1.00 82.06 205 GLY A CA 1
ATOM 1559 C C . GLY A 1 205 ? -17.147 4.186 -1.504 1.00 82.06 205 GLY A C 1
ATOM 1560 O O . GLY A 1 205 ? -16.504 5.184 -1.819 1.00 82.06 205 GLY A O 1
ATOM 1561 N N . LEU A 1 206 ? -17.046 3.044 -2.194 1.00 81.12 206 LEU A N 1
ATOM 1562 C CA . LEU A 1 206 ? -16.218 2.915 -3.399 1.00 81.12 206 LEU A CA 1
ATOM 1563 C C . LEU A 1 206 ? -16.741 3.771 -4.558 1.00 81.12 206 LEU A C 1
ATOM 1565 O O . LEU A 1 206 ? -15.938 4.352 -5.286 1.00 81.12 206 LEU A O 1
ATOM 1569 N N . ASN A 1 207 ? -18.061 3.860 -4.721 1.00 79.00 207 ASN A N 1
ATOM 1570 C CA . ASN A 1 207 ? -18.691 4.675 -5.759 1.00 79.00 207 ASN A CA 1
ATOM 1571 C C . ASN A 1 207 ? -18.525 6.184 -5.512 1.00 79.00 207 ASN A C 1
ATOM 1573 O O . ASN A 1 207 ? -18.488 6.952 -6.473 1.00 79.00 207 ASN A O 1
ATOM 1577 N N . ASP A 1 208 ? -18.383 6.597 -4.252 1.00 80.38 208 ASP A N 1
ATOM 1578 C CA . ASP A 1 208 ? -18.137 7.987 -3.856 1.00 80.38 208 ASP A CA 1
ATOM 1579 C C . ASP A 1 208 ? -16.674 8.424 -4.056 1.00 80.38 208 ASP A C 1
ATOM 1581 O O . ASP A 1 208 ? -16.363 9.618 -3.983 1.00 80.38 208 ASP A O 1
ATOM 1585 N N . LEU A 1 209 ? -15.756 7.487 -4.324 1.00 75.50 209 LEU A N 1
ATOM 1586 C CA . LEU A 1 209 ? -14.364 7.805 -4.628 1.00 75.50 209 LEU A CA 1
ATOM 1587 C C . LEU A 1 209 ? -14.183 8.189 -6.096 1.00 75.50 209 LEU A C 1
ATOM 1589 O O . LEU A 1 209 ? -14.604 7.497 -7.024 1.00 75.50 209 LEU A O 1
ATOM 1593 N N . THR A 1 210 ? -13.411 9.248 -6.329 1.00 76.38 210 THR A N 1
ATOM 1594 C CA . THR A 1 210 ? -12.815 9.464 -7.649 1.00 76.38 210 THR A CA 1
ATOM 1595 C C . THR A 1 210 ? -11.718 8.430 -7.914 1.00 76.38 210 THR A C 1
ATOM 1597 O O . THR A 1 210 ? -11.066 7.925 -6.998 1.00 76.38 210 THR A O 1
ATOM 1600 N N . VAL A 1 211 ? -11.423 8.174 -9.193 1.00 75.19 211 VAL A N 1
ATOM 1601 C CA . VAL A 1 211 ? -10.314 7.286 -9.595 1.00 75.19 211 VAL A CA 1
ATOM 1602 C C . VAL A 1 211 ? -8.990 7.714 -8.949 1.00 75.19 211 VAL A C 1
ATOM 1604 O O . VAL A 1 211 ? -8.215 6.875 -8.495 1.00 75.19 211 VAL A O 1
ATOM 1607 N N . ALA A 1 212 ? -8.736 9.022 -8.867 1.00 74.06 212 ALA A N 1
ATOM 1608 C CA . ALA A 1 212 ? -7.525 9.559 -8.255 1.00 74.06 212 ALA A CA 1
ATOM 1609 C C . ALA A 1 212 ? -7.455 9.281 -6.744 1.00 74.06 212 ALA A C 1
ATOM 1611 O O . ALA A 1 212 ? -6.392 8.922 -6.238 1.00 74.06 212 ALA A O 1
ATOM 1612 N N . GLU A 1 213 ? -8.572 9.419 -6.025 1.00 78.56 213 GLU A N 1
ATOM 1613 C CA . GLU A 1 213 ? -8.641 9.124 -4.590 1.00 78.56 213 GLU A CA 1
ATOM 1614 C C . GLU A 1 213 ? -8.461 7.633 -4.313 1.00 78.56 213 GLU A C 1
ATOM 1616 O O . GLU A 1 213 ? -7.666 7.282 -3.444 1.00 78.56 213 GLU A O 1
ATOM 1621 N N . TYR A 1 214 ? -9.101 6.765 -5.103 1.00 83.38 214 TYR A N 1
ATOM 1622 C CA . TYR A 1 214 ? -8.917 5.318 -5.003 1.00 83.38 214 TYR A CA 1
ATOM 1623 C C . TYR A 1 214 ? -7.451 4.913 -5.212 1.00 83.38 214 TYR A C 1
ATOM 1625 O O . TYR A 1 214 ? -6.872 4.209 -4.385 1.00 83.38 214 TYR A O 1
ATOM 1633 N N . LEU A 1 215 ? -6.810 5.400 -6.284 1.00 83.06 215 LEU A N 1
ATOM 1634 C CA . LEU A 1 215 ? -5.404 5.094 -6.568 1.00 83.06 215 LEU A CA 1
ATOM 1635 C C . LEU A 1 215 ? -4.468 5.619 -5.475 1.00 83.06 215 LEU A C 1
ATOM 1637 O O . LEU A 1 215 ? -3.524 4.928 -5.093 1.00 83.06 215 LEU A O 1
ATOM 1641 N N . LYS A 1 216 ? -4.739 6.816 -4.941 1.00 82.56 216 LYS A N 1
ATOM 1642 C CA . LYS A 1 216 ? -3.978 7.385 -3.824 1.00 82.56 216 LYS A CA 1
ATOM 1643 C C . LYS A 1 216 ? -4.126 6.536 -2.561 1.00 82.56 216 LYS A C 1
ATOM 1645 O O . LYS A 1 216 ? -3.118 6.233 -1.930 1.00 82.56 216 LYS A O 1
ATOM 1650 N N . GLY A 1 217 ? -5.349 6.133 -2.216 1.00 84.12 217 GLY A N 1
ATOM 1651 C CA . GLY A 1 217 ? -5.625 5.272 -1.066 1.00 84.12 217 GLY A CA 1
ATOM 1652 C C . GLY A 1 217 ? -4.959 3.902 -1.200 1.00 84.12 217 GLY A C 1
ATOM 1653 O O . GLY A 1 217 ? -4.285 3.448 -0.279 1.00 84.12 217 GLY A O 1
ATOM 1654 N N . ARG A 1 218 ? -5.048 3.274 -2.379 1.00 83.81 218 ARG A N 1
ATOM 1655 C CA . ARG A 1 218 ? -4.374 1.995 -2.664 1.00 83.81 218 ARG A CA 1
ATOM 1656 C C . ARG A 1 218 ? -2.857 2.101 -2.601 1.00 83.81 218 ARG A C 1
ATOM 1658 O O . ARG A 1 218 ? -2.222 1.209 -2.050 1.00 83.81 218 ARG A O 1
ATOM 1665 N N . LYS A 1 219 ? -2.278 3.186 -3.121 1.00 84.38 219 LYS A N 1
ATOM 1666 C CA . LYS A 1 219 ? -0.839 3.442 -3.017 1.00 84.38 219 LYS A CA 1
ATOM 1667 C C . LYS A 1 219 ? -0.403 3.585 -1.559 1.00 84.38 219 LYS A C 1
ATOM 1669 O O . LYS A 1 219 ? 0.535 2.909 -1.162 1.00 84.38 219 LYS A O 1
ATOM 1674 N N . ALA A 1 220 ? -1.112 4.396 -0.774 1.00 82.12 220 ALA A N 1
ATOM 1675 C CA . ALA A 1 220 ? -0.824 4.576 0.647 1.00 82.12 220 ALA A CA 1
ATOM 1676 C C . ALA A 1 220 ? -0.900 3.243 1.415 1.00 82.12 220 ALA A C 1
ATOM 1678 O O . ALA A 1 220 ? -0.037 2.945 2.235 1.00 82.12 220 ALA A O 1
ATOM 1679 N N . PHE A 1 221 ? -1.877 2.392 1.084 1.00 81.44 221 PHE A N 1
ATOM 1680 C CA . PHE A 1 221 ? -1.974 1.044 1.639 1.00 81.44 221 PHE A CA 1
ATOM 1681 C C . PHE A 1 221 ? -0.766 0.160 1.277 1.00 81.44 221 PHE A C 1
ATOM 1683 O O . PHE A 1 221 ? -0.168 -0.449 2.160 1.00 81.44 221 PHE A O 1
ATOM 1690 N N . THR A 1 222 ? -0.384 0.100 -0.005 1.00 81.75 222 THR A N 1
ATOM 1691 C CA . THR A 1 222 ? 0.762 -0.702 -0.474 1.00 81.75 222 THR A CA 1
ATOM 1692 C C . THR A 1 222 ? 2.094 -0.213 0.091 1.00 81.75 222 THR A C 1
ATOM 1694 O O . THR A 1 222 ? 2.946 -1.027 0.438 1.00 81.75 222 THR A O 1
ATOM 1697 N N . ASP A 1 223 ? 2.267 1.102 0.207 1.00 86.94 223 ASP A N 1
ATOM 1698 C CA . ASP A 1 223 ? 3.484 1.717 0.740 1.00 86.94 223 ASP A CA 1
ATOM 1699 C C . ASP A 1 223 ? 3.576 1.585 2.277 1.00 86.94 223 ASP A C 1
ATOM 1701 O O . ASP A 1 223 ? 4.632 1.841 2.859 1.00 86.94 223 ASP A O 1
ATOM 1705 N N . GLY A 1 224 ? 2.501 1.126 2.934 1.00 81.81 224 GLY A N 1
ATOM 1706 C CA . GLY A 1 224 ? 2.427 0.974 4.386 1.00 81.81 224 GLY A CA 1
ATOM 1707 C C . GLY A 1 224 ? 2.300 2.309 5.122 1.00 81.81 224 GLY A C 1
ATOM 1708 O O . GLY A 1 224 ? 2.683 2.407 6.290 1.00 81.81 224 GLY A O 1
ATOM 1709 N N . ASP A 1 225 ? 1.786 3.337 4.447 1.00 82.94 225 ASP A N 1
ATOM 1710 C CA . ASP A 1 225 ? 1.592 4.656 5.028 1.00 82.94 225 ASP A CA 1
ATOM 1711 C C . ASP A 1 225 ? 0.556 4.593 6.156 1.00 82.94 225 ASP A C 1
ATOM 1713 O O . ASP A 1 225 ? -0.505 3.967 6.054 1.00 82.94 225 ASP A O 1
ATOM 1717 N N . VAL A 1 226 ? 0.837 5.304 7.248 1.00 77.31 226 VAL A N 1
ATOM 1718 C CA . VAL A 1 226 ? -0.127 5.455 8.339 1.00 77.31 226 VAL A CA 1
ATOM 1719 C C . VAL A 1 226 ? -1.205 6.443 7.899 1.00 77.31 226 VAL A C 1
ATOM 1721 O O . VAL A 1 226 ? -1.056 7.653 8.038 1.00 77.31 226 VAL A O 1
ATOM 1724 N N . VAL A 1 227 ? -2.297 5.909 7.355 1.00 81.31 227 VAL A N 1
ATOM 1725 C CA . VAL A 1 227 ? -3.484 6.681 6.943 1.00 81.31 227 VAL A CA 1
ATOM 1726 C C . VAL A 1 227 ? -4.548 6.790 8.033 1.00 81.31 227 VAL A C 1
ATOM 1728 O O . VAL A 1 227 ? -5.475 7.578 7.901 1.00 81.31 227 VAL A O 1
ATOM 1731 N N . ARG A 1 228 ? -4.416 5.997 9.102 1.00 83.81 228 ARG A N 1
ATOM 1732 C CA . ARG A 1 228 ? -5.372 5.928 10.207 1.00 83.81 228 ARG A CA 1
ATOM 1733 C C . ARG A 1 228 ? -4.960 6.853 11.345 1.00 83.81 228 ARG A C 1
ATOM 1735 O O . ARG A 1 228 ? -3.906 6.652 11.947 1.00 83.81 228 ARG A O 1
ATOM 1742 N N . ASP A 1 229 ? -5.837 7.772 11.713 1.00 86.88 229 ASP A N 1
ATOM 1743 C CA . ASP A 1 229 ? -5.766 8.572 12.925 1.00 86.88 229 ASP A CA 1
ATOM 1744 C C . ASP A 1 229 ? -6.713 7.984 13.995 1.00 86.88 229 ASP A C 1
ATOM 1746 O O . ASP A 1 229 ? -7.943 8.059 13.886 1.00 86.88 229 ASP A O 1
ATOM 1750 N N . PRO A 1 230 ? -6.173 7.417 15.092 1.00 86.25 230 PRO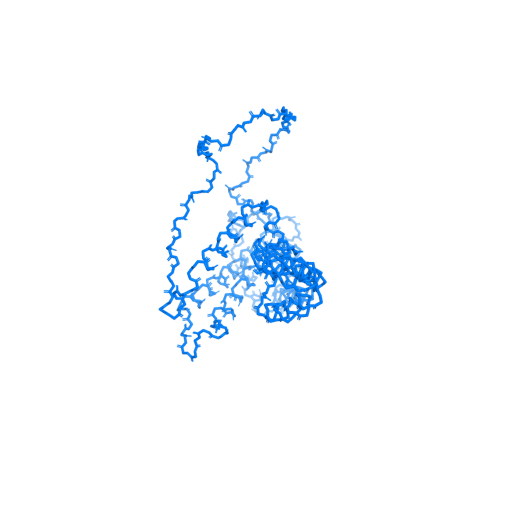 A N 1
ATOM 1751 C CA . PRO A 1 230 ? -6.975 6.905 16.203 1.00 86.25 230 PRO A CA 1
ATOM 1752 C C . PRO A 1 230 ? -7.927 7.941 16.815 1.00 86.25 230 PRO A C 1
ATOM 1754 O O . PRO A 1 230 ? -8.924 7.570 17.441 1.00 86.25 230 PRO A O 1
ATOM 1757 N N . LYS A 1 231 ? -7.625 9.238 16.672 1.00 89.12 231 LYS A N 1
ATOM 1758 C CA . LYS A 1 231 ? -8.473 10.315 17.171 1.00 89.12 231 LYS A CA 1
ATOM 1759 C C . LYS A 1 231 ? -9.816 10.349 16.450 1.00 89.12 231 LYS A C 1
ATOM 1761 O O . LYS A 1 231 ? -10.820 10.505 17.132 1.00 89.12 231 LYS A O 1
ATOM 1766 N N . ILE A 1 232 ? -9.853 10.117 15.138 1.00 87.69 232 ILE A N 1
ATOM 1767 C CA . ILE A 1 232 ? -11.094 10.153 14.353 1.00 87.69 232 ILE A CA 1
ATOM 1768 C C . ILE A 1 232 ? -12.093 9.113 14.867 1.00 87.69 232 ILE A C 1
ATOM 1770 O O . ILE A 1 232 ? -13.235 9.442 15.185 1.00 87.69 232 ILE A O 1
ATOM 1774 N N . ALA A 1 233 ? -11.646 7.868 15.049 1.00 86.88 233 ALA A N 1
ATOM 1775 C CA . ALA A 1 233 ? -12.499 6.805 15.577 1.00 86.88 233 ALA A CA 1
ATOM 1776 C C . ALA A 1 233 ? -12.957 7.083 17.019 1.00 86.88 233 ALA A C 1
ATOM 1778 O O . ALA A 1 233 ? -14.098 6.797 17.381 1.00 86.88 233 ALA A O 1
ATOM 1779 N N . ARG A 1 234 ? -12.079 7.646 17.858 1.00 89.94 234 ARG A N 1
ATOM 1780 C CA . ARG A 1 234 ? -12.416 8.009 19.241 1.00 89.94 234 ARG A CA 1
ATOM 1781 C C . ARG A 1 234 ? -13.445 9.137 19.298 1.00 89.94 234 ARG A C 1
ATOM 1783 O O . ARG A 1 234 ? -14.395 9.034 20.070 1.00 89.94 234 ARG A O 1
ATOM 1790 N N . ASP A 1 235 ? -13.264 10.180 18.499 1.00 90.62 235 ASP A N 1
ATOM 1791 C CA . ASP A 1 235 ? -14.146 11.345 18.479 1.00 90.62 235 ASP A CA 1
ATOM 1792 C C . ASP A 1 235 ? -15.535 10.944 17.960 1.00 90.62 235 ASP A C 1
ATOM 1794 O O . ASP A 1 235 ? -16.532 11.224 18.625 1.00 90.62 235 ASP A O 1
ATOM 1798 N N . ALA A 1 236 ? -15.599 10.153 16.883 1.00 90.38 236 ALA A N 1
ATOM 1799 C CA . ALA A 1 236 ? -16.854 9.608 16.370 1.00 90.38 236 ALA A CA 1
ATOM 1800 C C . ALA A 1 236 ? -17.574 8.720 17.404 1.00 90.38 236 ALA A C 1
ATOM 1802 O O . ALA A 1 236 ? -18.789 8.814 17.571 1.00 90.38 236 ALA A O 1
ATOM 1803 N N . ARG A 1 237 ? -16.842 7.867 18.140 1.00 91.81 237 ARG A N 1
ATOM 1804 C CA . ARG A 1 237 ? -17.425 7.035 19.212 1.00 91.81 237 ARG A CA 1
ATOM 1805 C C . ARG A 1 237 ? -17.990 7.877 20.345 1.00 91.81 237 ARG A C 1
ATOM 1807 O O . ARG A 1 237 ? -19.034 7.529 20.888 1.00 91.81 237 ARG A O 1
ATOM 1814 N N . ASN A 1 238 ? -17.298 8.950 20.720 1.00 92.00 238 ASN A N 1
ATOM 1815 C CA . ASN A 1 238 ? -17.770 9.859 21.756 1.00 92.00 238 ASN A CA 1
ATOM 1816 C C . ASN A 1 238 ? -19.053 10.562 21.309 1.00 92.00 238 ASN A C 1
ATOM 1818 O O . ASN A 1 238 ? -20.022 10.575 22.062 1.00 92.00 238 ASN A O 1
ATOM 1822 N N . GLU A 1 239 ? -19.084 11.082 20.083 1.00 93.25 239 GLU A N 1
ATOM 1823 C CA . GLU A 1 239 ? -20.263 11.737 19.516 1.00 93.25 239 GLU A CA 1
ATOM 1824 C C . GLU A 1 239 ? -21.460 10.781 19.435 1.00 93.25 239 GLU A C 1
ATOM 1826 O O . GLU A 1 239 ? -22.540 11.089 19.946 1.00 93.25 239 GLU A O 1
ATOM 1831 N N . PHE A 1 240 ? -21.254 9.580 18.888 1.00 93.25 240 PHE A N 1
ATOM 1832 C CA . PHE A 1 240 ? -22.301 8.567 18.794 1.00 93.25 240 PHE A CA 1
ATOM 1833 C C . PHE A 1 240 ? -22.796 8.114 20.173 1.00 93.25 240 PHE A C 1
ATOM 1835 O O . PHE A 1 240 ? -24.000 7.995 20.381 1.00 93.25 240 PHE A O 1
ATOM 1842 N N . SER A 1 241 ? -21.892 7.925 21.139 1.00 93.38 241 SER A N 1
ATOM 1843 C CA . SER A 1 241 ? -22.240 7.580 22.523 1.00 93.38 241 SER A CA 1
ATOM 1844 C C . SER A 1 241 ? -23.136 8.640 23.172 1.00 93.38 241 SER A C 1
ATOM 1846 O O . SER A 1 241 ? -24.134 8.298 23.805 1.00 93.38 241 SER A O 1
ATOM 1848 N N . GLN A 1 242 ? -22.824 9.928 22.981 1.00 94.12 242 GLN A N 1
ATOM 1849 C CA . GLN A 1 242 ? -23.635 11.024 23.522 1.00 94.12 242 GLN A CA 1
ATOM 1850 C C . GLN A 1 242 ? -25.013 11.088 22.866 1.00 94.12 242 GLN A C 1
ATOM 1852 O O . GLN A 1 242 ? -26.020 11.209 23.563 1.00 94.12 242 GLN A O 1
ATOM 1857 N N . LYS A 1 243 ? -25.069 10.943 21.539 1.00 95.69 243 LYS A N 1
ATOM 1858 C CA . LYS A 1 243 ? -26.336 10.902 20.806 1.00 95.69 243 LYS A CA 1
ATOM 1859 C C . LYS A 1 243 ? -27.202 9.724 21.257 1.00 95.69 243 LYS A C 1
ATOM 1861 O O . LYS A 1 243 ? -28.356 9.916 21.619 1.00 95.69 243 LYS A O 1
ATOM 1866 N N . LEU A 1 244 ? -26.617 8.531 21.340 1.00 94.62 244 LEU A N 1
ATOM 1867 C CA . LEU A 1 244 ? -27.300 7.328 21.807 1.00 94.62 244 LEU A CA 1
ATOM 1868 C C . LEU A 1 244 ? -27.787 7.466 23.258 1.00 94.62 244 LEU A C 1
ATOM 1870 O O . LEU A 1 244 ? -28.882 7.003 23.573 1.00 94.62 244 LEU A O 1
ATOM 1874 N N . LYS A 1 245 ? -27.003 8.103 24.143 1.00 95.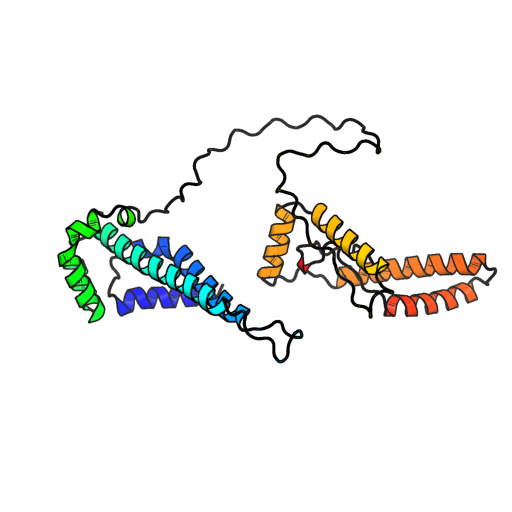25 245 LYS A N 1
ATOM 1875 C CA . LYS A 1 245 ? -27.430 8.411 25.518 1.00 95.25 245 LYS A CA 1
ATOM 1876 C C . LYS A 1 245 ? -28.678 9.286 25.500 1.00 95.25 245 LYS A C 1
ATOM 1878 O O . LYS A 1 245 ? -29.633 8.969 26.204 1.00 95.25 245 LYS A O 1
ATOM 1883 N N . GLN A 1 246 ? -28.677 10.348 24.697 1.00 95.50 246 GLN A N 1
ATOM 1884 C CA . GLN A 1 246 ? -29.805 11.268 24.597 1.00 95.50 246 GLN A CA 1
ATOM 1885 C C . GLN A 1 246 ? -31.061 10.572 24.055 1.00 95.50 246 GLN A C 1
ATOM 1887 O O . GLN A 1 246 ? -32.107 10.640 24.696 1.00 95.50 246 GLN A O 1
ATOM 1892 N N . ASP A 1 247 ? -30.932 9.818 22.961 1.00 95.88 247 ASP A N 1
ATOM 1893 C CA . ASP A 1 247 ? -32.043 9.075 22.355 1.00 95.88 247 ASP A CA 1
ATOM 1894 C C . ASP A 1 247 ? -32.663 8.077 23.353 1.00 95.88 247 ASP A C 1
ATOM 1896 O O . ASP A 1 247 ? -33.884 7.975 23.479 1.00 95.88 247 ASP A O 1
ATOM 1900 N N . LEU A 1 248 ? -31.825 7.372 24.124 1.00 96.25 248 LEU A N 1
ATOM 1901 C CA . LEU A 1 248 ? -32.282 6.444 25.161 1.00 96.25 248 LEU A CA 1
ATOM 1902 C C . LEU A 1 248 ? -32.937 7.157 26.348 1.00 96.25 248 LEU A C 1
ATOM 1904 O O . LEU A 1 248 ? -33.920 6.647 26.884 1.00 96.25 248 LEU A O 1
ATOM 1908 N N . ILE A 1 249 ? -32.423 8.316 26.773 1.00 93.88 249 ILE A N 1
ATOM 1909 C CA . ILE A 1 249 ? -33.066 9.127 27.816 1.00 93.88 249 ILE A CA 1
ATOM 1910 C C . ILE A 1 249 ? -34.463 9.536 27.355 1.00 93.88 249 ILE A C 1
ATOM 1912 O O . ILE A 1 249 ? -35.420 9.364 28.110 1.00 93.88 249 ILE A O 1
ATOM 1916 N N . ASP A 1 250 ? -34.597 10.035 26.129 1.00 94.88 250 ASP A N 1
ATOM 1917 C CA . ASP A 1 250 ? -35.879 10.487 25.593 1.00 94.88 250 ASP A CA 1
ATOM 1918 C C . ASP A 1 250 ? -36.870 9.319 25.457 1.00 94.88 250 ASP A C 1
ATOM 1920 O O . ASP A 1 250 ? -38.029 9.434 25.871 1.00 94.88 250 ASP A O 1
ATOM 1924 N N . GLU A 1 251 ? -36.401 8.150 25.008 1.00 95.75 251 GLU A N 1
ATOM 1925 C CA . GLU A 1 251 ? -37.203 6.924 24.970 1.00 95.75 251 GLU A CA 1
ATOM 1926 C C . GLU A 1 251 ? -37.663 6.495 26.375 1.00 95.75 251 GLU A C 1
ATOM 1928 O O . GLU A 1 251 ? -38.844 6.207 26.586 1.00 95.75 251 GLU A O 1
ATOM 1933 N N . LEU A 1 252 ? -36.769 6.470 27.366 1.00 95.44 252 LEU A N 1
ATOM 1934 C CA . LEU A 1 252 ? -37.100 6.062 28.736 1.00 95.44 252 LEU A CA 1
ATOM 1935 C C . LEU A 1 252 ? -38.039 7.062 29.424 1.00 95.44 252 LEU A C 1
ATOM 1937 O O . LEU A 1 252 ? -38.979 6.658 30.111 1.00 95.44 252 LEU A O 1
ATOM 1941 N N . ARG A 1 253 ? -37.853 8.364 29.190 1.00 92.81 253 ARG A N 1
ATOM 1942 C CA . ARG A 1 253 ? -38.756 9.409 29.689 1.00 92.81 253 ARG A CA 1
ATOM 1943 C C . ARG A 1 253 ? -40.145 9.307 29.071 1.00 92.81 253 ARG A C 1
ATOM 1945 O O . ARG A 1 253 ? -41.128 9.505 29.782 1.00 92.81 253 ARG A O 1
ATOM 1952 N N . SER A 1 254 ? -40.251 8.932 27.793 1.00 94.12 254 SER A N 1
ATOM 1953 C CA . SER A 1 254 ? -41.549 8.675 27.148 1.00 94.12 254 SER A CA 1
ATOM 1954 C C . SER A 1 254 ? -42.323 7.517 27.798 1.00 94.12 254 SER A C 1
ATOM 1956 O O . SER A 1 254 ? -43.550 7.471 27.739 1.00 94.12 254 SER A O 1
ATOM 1958 N N . LYS A 1 255 ? -41.613 6.617 28.494 1.00 93.19 255 LYS A N 1
ATOM 1959 C CA . LYS A 1 255 ? -42.171 5.498 29.268 1.00 93.19 255 LYS A CA 1
ATOM 1960 C C . LYS A 1 255 ? -42.440 5.855 30.739 1.00 93.19 255 LYS A C 1
ATOM 1962 O O . LYS A 1 255 ? -42.625 4.955 31.553 1.00 93.19 255 LYS A O 1
ATOM 1967 N N . ASN A 1 256 ? -42.502 7.148 31.074 1.00 93.12 256 ASN A N 1
ATOM 1968 C CA . ASN A 1 256 ? -42.760 7.697 32.413 1.00 93.12 256 ASN A CA 1
ATOM 1969 C C . ASN A 1 256 ? -41.679 7.415 33.475 1.00 93.12 256 ASN A C 1
ATOM 1971 O O . ASN A 1 256 ? -41.972 7.488 34.669 1.00 93.12 256 ASN A O 1
ATOM 1975 N N . LEU A 1 257 ? -40.431 7.131 33.085 1.00 91.75 257 LEU A N 1
ATOM 1976 C CA . LEU A 1 257 ? -39.328 7.106 34.052 1.00 91.75 257 LEU A CA 1
ATOM 1977 C C . LEU A 1 257 ? -38.961 8.530 34.490 1.00 91.75 257 LEU A C 1
ATOM 1979 O O . LEU A 1 257 ? -39.022 9.479 33.699 1.00 91.75 257 LEU A O 1
ATOM 1983 N N . SER A 1 258 ? -38.536 8.680 35.747 1.00 93.12 258 SER A N 1
ATOM 1984 C CA . SER A 1 258 ? -37.993 9.953 36.220 1.00 93.12 258 SER A CA 1
ATOM 1985 C C . SER A 1 258 ? -36.688 10.293 35.489 1.00 93.12 258 SER A C 1
ATOM 1987 O O . SER A 1 258 ? -35.976 9.410 35.011 1.00 93.12 258 SER A O 1
ATOM 1989 N N . ALA A 1 259 ? -36.344 11.582 35.408 1.00 90.81 259 ALA A N 1
ATOM 1990 C CA . ALA A 1 259 ? -35.141 12.027 34.696 1.00 90.81 259 ALA A CA 1
ATOM 1991 C C . ALA A 1 259 ? -33.857 11.354 35.222 1.00 90.81 259 ALA A C 1
ATOM 1993 O O . ALA A 1 259 ? -33.013 10.940 34.433 1.00 90.81 259 ALA A O 1
ATOM 1994 N N . SER A 1 260 ? -33.746 11.188 36.544 1.00 92.12 260 SER A N 1
ATOM 1995 C CA . SER A 1 260 ? -32.580 10.562 37.178 1.00 92.12 260 SER A CA 1
ATOM 1996 C C . SER A 1 260 ? -32.490 9.057 36.893 1.00 92.12 260 SER A C 1
ATOM 1998 O O . SER A 1 260 ? -31.405 8.546 36.615 1.00 92.12 260 SER A O 1
ATOM 2000 N N . GLU A 1 261 ? -33.620 8.343 36.915 1.00 92.56 261 GLU A N 1
ATOM 2001 C CA . GLU A 1 261 ? -33.654 6.910 36.597 1.00 92.56 261 GLU A CA 1
ATOM 2002 C C . GLU A 1 261 ? -33.366 6.657 35.115 1.00 92.56 261 GLU A C 1
ATOM 2004 O O . GLU A 1 261 ? -32.575 5.769 34.789 1.00 92.56 261 GLU A O 1
ATOM 2009 N N . ALA A 1 262 ? -33.957 7.468 34.230 1.00 94.38 262 ALA A N 1
ATOM 2010 C CA . ALA A 1 262 ? -33.731 7.397 32.791 1.00 94.38 262 ALA A CA 1
ATOM 2011 C C . ALA A 1 262 ? -32.253 7.619 32.446 1.00 94.38 262 ALA A C 1
ATOM 2013 O O . ALA A 1 262 ? -31.686 6.849 31.675 1.00 94.38 262 ALA A O 1
ATOM 2014 N N . GLU A 1 263 ? -31.604 8.612 33.061 1.00 92.94 263 GLU A N 1
ATOM 2015 C CA . GLU A 1 263 ? -30.184 8.878 32.838 1.00 92.94 263 GLU A CA 1
ATOM 2016 C C . GLU A 1 263 ? -29.296 7.717 33.307 1.00 92.94 263 GLU A C 1
ATOM 2018 O O . GLU A 1 263 ? -28.477 7.218 32.534 1.00 92.94 263 GLU A O 1
ATOM 2023 N N . SER A 1 264 ? -29.503 7.212 34.530 1.00 93.88 264 SER A N 1
ATOM 2024 C CA . SER A 1 264 ? -28.708 6.094 35.062 1.00 93.88 264 SER A CA 1
ATOM 2025 C C . SER A 1 264 ? -28.873 4.806 34.246 1.00 93.88 264 SER A C 1
ATOM 2027 O O . SER A 1 264 ? -27.927 4.023 34.099 1.00 93.88 264 SER A O 1
ATOM 2029 N N . GLN A 1 265 ? -30.077 4.549 33.731 1.00 94.94 265 GLN A N 1
ATOM 2030 C CA . GLN A 1 265 ? -30.342 3.382 32.897 1.00 94.94 265 GLN A CA 1
ATOM 2031 C C . GLN A 1 265 ? -29.777 3.558 31.482 1.00 94.94 265 GLN A C 1
ATOM 2033 O O . GLN A 1 265 ? -29.158 2.623 30.968 1.00 94.94 265 GLN A O 1
ATOM 2038 N N . ALA A 1 266 ? -29.911 4.745 30.886 1.00 95.44 266 ALA A N 1
ATOM 2039 C CA . ALA A 1 266 ? -29.328 5.061 29.587 1.00 95.44 266 ALA A CA 1
ATOM 2040 C C . ALA A 1 266 ? -27.803 4.909 29.608 1.00 95.44 266 ALA A C 1
ATOM 2042 O O . ALA A 1 266 ? -27.256 4.253 28.729 1.00 95.44 266 ALA A O 1
ATOM 2043 N N . GLU A 1 267 ? -27.110 5.405 30.638 1.00 93.69 267 GLU A N 1
ATOM 2044 C CA . GLU A 1 267 ? -25.653 5.246 30.764 1.00 93.69 267 GLU A CA 1
ATOM 2045 C C . GLU A 1 267 ? -25.213 3.778 30.761 1.00 93.69 267 GLU A C 1
ATOM 2047 O O . GLU A 1 267 ? -24.268 3.410 30.060 1.00 93.69 267 GLU A O 1
ATOM 2052 N N . ARG A 1 268 ? -25.932 2.914 31.488 1.00 94.69 268 ARG A N 1
ATOM 2053 C CA . ARG A 1 268 ? -25.663 1.468 31.503 1.00 94.69 268 ARG A CA 1
ATOM 2054 C C . ARG A 1 268 ? -25.886 0.832 30.132 1.00 94.69 268 ARG A C 1
ATOM 2056 O O . ARG A 1 268 ? -25.056 0.044 29.680 1.00 94.69 268 ARG A O 1
ATOM 2063 N N . MET A 1 269 ? -26.980 1.188 29.460 1.00 93.75 269 MET A N 1
ATOM 2064 C CA . MET A 1 269 ? -27.308 0.675 28.126 1.00 93.75 269 MET A CA 1
ATOM 2065 C C . MET A 1 269 ? -26.302 1.139 27.068 1.00 93.75 269 MET A C 1
ATOM 2067 O O . MET A 1 269 ? -25.876 0.337 26.238 1.00 93.75 269 MET A O 1
ATOM 2071 N N . VAL A 1 270 ? -25.883 2.406 27.118 1.00 95.00 270 VAL A N 1
ATOM 2072 C CA . VAL A 1 270 ? -24.847 2.964 26.240 1.00 95.00 270 VAL A CA 1
ATOM 2073 C C . VAL A 1 270 ? -23.526 2.252 26.472 1.00 95.00 270 VAL A C 1
ATOM 2075 O O . VAL A 1 270 ? -22.930 1.786 25.508 1.00 95.00 270 VAL A O 1
ATOM 2078 N N . ALA A 1 271 ? -23.086 2.092 27.723 1.00 91.94 271 ALA A N 1
ATOM 2079 C CA . ALA A 1 271 ? -21.841 1.391 28.030 1.00 91.94 271 ALA A CA 1
ATOM 2080 C C . ALA A 1 271 ? -21.841 -0.041 27.470 1.00 91.94 271 ALA A C 1
ATOM 2082 O O . ALA A 1 271 ? -20.862 -0.467 26.855 1.00 91.94 271 ALA A O 1
ATOM 2083 N N . GLN A 1 272 ? -22.962 -0.757 27.609 1.00 92.19 272 GLN A N 1
ATOM 2084 C CA . GLN A 1 272 ? -23.116 -2.098 27.052 1.00 92.19 272 GLN A CA 1
ATOM 2085 C C . GLN A 1 272 ? -23.067 -2.088 25.517 1.00 92.19 272 GLN A C 1
ATOM 2087 O O . GLN A 1 272 ? -22.282 -2.833 24.936 1.00 92.19 272 GLN A O 1
ATOM 2092 N N . LYS A 1 273 ? -23.844 -1.226 24.850 1.00 90.75 273 LYS A N 1
ATOM 2093 C CA . LYS A 1 273 ? -23.864 -1.142 23.379 1.00 90.75 273 LYS A CA 1
ATOM 2094 C C . LYS A 1 273 ? -22.507 -0.718 22.811 1.00 90.75 273 LYS A C 1
ATOM 2096 O O . LYS A 1 273 ? -21.972 -1.369 21.917 1.00 90.75 273 LYS A O 1
ATOM 2101 N N . MET A 1 274 ? -21.898 0.321 23.375 1.00 89.56 274 MET A N 1
ATOM 2102 C CA . MET A 1 274 ? -20.598 0.825 22.931 1.00 89.56 274 MET A CA 1
ATOM 2103 C C . MET A 1 274 ? -19.471 -0.188 23.140 1.00 89.56 274 MET A C 1
ATOM 2105 O O . MET A 1 274 ? -18.490 -0.141 22.402 1.00 89.56 274 MET A O 1
ATOM 2109 N N . SER A 1 275 ? -19.593 -1.119 24.094 1.00 89.06 275 SER A N 1
ATOM 2110 C CA . SER A 1 275 ? -18.602 -2.191 24.276 1.00 89.06 275 SER A CA 1
ATOM 2111 C C . SER A 1 275 ? -18.548 -3.180 23.106 1.00 89.06 275 SER A C 1
ATOM 2113 O O . SER A 1 275 ? -17.517 -3.814 22.898 1.00 89.06 275 SER A O 1
ATOM 2115 N N . THR A 1 276 ? -19.631 -3.282 22.329 1.00 84.94 276 THR A N 1
ATOM 2116 C CA . THR A 1 276 ? -19.754 -4.227 21.209 1.00 84.94 276 THR A CA 1
ATOM 2117 C C . THR A 1 276 ? -19.646 -3.584 19.828 1.00 84.94 276 THR A C 1
ATOM 2119 O O . THR A 1 276 ? -19.311 -4.278 18.876 1.00 84.94 276 THR A O 1
ATOM 2122 N N . LEU A 1 277 ? -19.925 -2.282 19.707 1.00 85.12 277 LEU A N 1
ATOM 2123 C CA . LEU A 1 277 ? -19.920 -1.575 18.421 1.00 85.12 277 LEU A CA 1
ATOM 2124 C C . LEU A 1 277 ? -18.504 -1.179 17.997 1.00 85.12 277 LEU A C 1
ATOM 2126 O O . LEU A 1 277 ? -17.691 -0.769 18.834 1.00 85.12 277 LEU A O 1
ATOM 2130 N N . ALA A 1 278 ? -18.231 -1.236 16.696 1.00 84.44 278 ALA A N 1
ATOM 2131 C CA . ALA A 1 278 ? -16.968 -0.824 16.093 1.00 84.44 278 ALA A CA 1
ATOM 2132 C C . ALA A 1 278 ? -17.195 0.417 15.223 1.00 84.44 278 ALA A C 1
ATOM 2134 O O . ALA A 1 278 ? -18.215 0.528 14.570 1.00 84.44 278 ALA A O 1
ATOM 2135 N N . ALA A 1 279 ? -16.252 1.361 15.205 1.00 84.56 279 ALA A N 1
ATOM 2136 C CA . ALA A 1 279 ? -16.332 2.483 14.270 1.00 84.56 279 ALA A CA 1
ATOM 2137 C C . ALA A 1 279 ? -15.880 1.999 12.885 1.00 84.56 279 ALA A C 1
ATOM 2139 O O . ALA A 1 279 ? -14.744 1.529 12.761 1.00 84.56 279 ALA A O 1
ATOM 2140 N N . LEU A 1 280 ? -16.755 2.096 11.885 1.00 84.00 280 LEU A N 1
ATOM 2141 C CA . LEU A 1 280 ? -16.532 1.543 10.549 1.00 84.00 280 LEU A CA 1
ATOM 2142 C C . LEU A 1 280 ? -16.217 2.637 9.525 1.00 84.00 280 LEU A C 1
ATOM 2144 O O . LEU A 1 280 ? -16.833 3.706 9.517 1.00 84.00 280 LEU A O 1
ATOM 2148 N N . HIS A 1 281 ? -15.276 2.342 8.631 1.00 82.38 281 HIS A N 1
ATOM 2149 C CA . HIS A 1 281 ? -14.926 3.163 7.472 1.00 82.38 281 HIS A CA 1
ATOM 2150 C C . HIS A 1 281 ? -15.666 2.656 6.229 1.00 82.38 281 HIS A C 1
ATOM 2152 O O . HIS A 1 281 ? -15.665 1.453 5.966 1.00 82.38 281 HIS A O 1
ATOM 2158 N N . ASN A 1 282 ? -16.268 3.566 5.456 1.00 79.12 282 ASN A N 1
ATOM 2159 C CA . ASN A 1 282 ? -16.992 3.249 4.220 1.00 79.12 282 ASN A CA 1
ATOM 2160 C C . ASN A 1 282 ? -16.492 4.158 3.068 1.00 79.12 282 ASN A C 1
ATOM 2162 O O . ASN A 1 282 ? -16.788 5.353 3.085 1.00 79.12 282 ASN A O 1
ATOM 2166 N N . PRO A 1 283 ? -15.717 3.643 2.091 1.00 80.62 283 PRO A N 1
ATOM 2167 C CA . PRO A 1 283 ? -15.211 2.281 2.046 1.00 80.62 283 PRO A CA 1
ATOM 2168 C C . PRO A 1 283 ? -14.108 2.119 3.094 1.00 80.62 283 PRO A C 1
ATOM 2170 O O . PRO A 1 283 ? -13.602 3.095 3.653 1.00 80.62 283 PRO A O 1
ATOM 2173 N N . ASP A 1 284 ? -13.747 0.881 3.380 1.00 82.25 284 ASP A N 1
ATOM 2174 C CA . ASP A 1 284 ? -12.716 0.595 4.363 1.00 82.25 284 ASP A CA 1
ATOM 2175 C C . ASP A 1 284 ? -11.353 1.200 3.946 1.00 82.25 284 ASP A C 1
ATOM 2177 O O . ASP A 1 284 ? -11.042 1.334 2.755 1.00 82.25 284 ASP A O 1
ATOM 2181 N N . LEU A 1 285 ? -10.514 1.572 4.920 1.00 81.50 285 LEU A N 1
ATOM 2182 C CA . LEU A 1 285 ? -9.177 2.130 4.668 1.00 81.50 285 LEU A CA 1
ATOM 2183 C C . LEU A 1 285 ? -8.301 1.202 3.805 1.00 81.50 285 LEU A C 1
ATOM 2185 O O . LEU A 1 285 ? -7.556 1.679 2.949 1.00 81.50 285 LEU A O 1
ATOM 2189 N N . PHE A 1 286 ? -8.425 -0.120 3.961 1.00 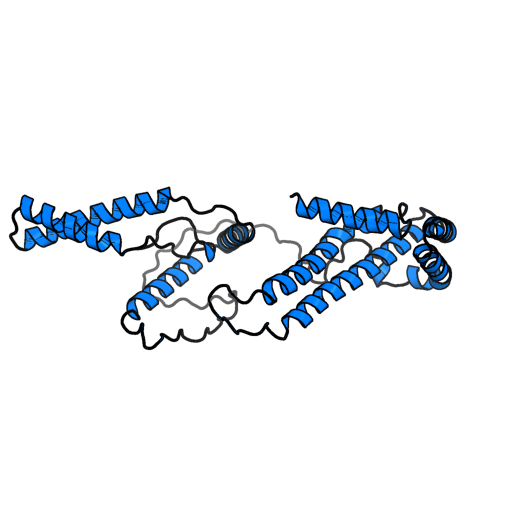76.31 286 PHE A N 1
ATOM 2190 C CA . PHE A 1 286 ? -7.733 -1.122 3.139 1.00 76.31 286 PHE A CA 1
ATOM 2191 C C . PHE A 1 286 ? -8.196 -1.100 1.670 1.00 76.31 286 PHE A C 1
ATOM 2193 O O . PHE A 1 286 ? -7.422 -1.393 0.747 1.00 76.31 286 PHE A O 1
ATOM 2200 N N . ALA A 1 287 ? -9.450 -0.713 1.434 1.00 73.06 287 ALA A N 1
ATOM 2201 C CA . ALA A 1 287 ? -10.027 -0.528 0.107 1.00 73.06 287 ALA A CA 1
ATOM 2202 C C . ALA A 1 287 ? -9.705 0.853 -0.502 1.00 73.06 287 ALA A C 1
ATOM 2204 O O . ALA A 1 287 ? -10.155 1.155 -1.607 1.00 73.06 287 ALA A O 1
ATOM 2205 N N . GLY A 1 288 ? -8.887 1.670 0.174 1.00 73.31 288 GLY A N 1
ATOM 2206 C CA . GLY A 1 288 ? -8.526 3.021 -0.258 1.00 73.31 288 GLY A CA 1
ATOM 2207 C C . GLY A 1 288 ? -9.498 4.101 0.220 1.00 73.31 288 GLY A C 1
ATOM 2208 O O . GLY A 1 288 ? -9.502 5.199 -0.337 1.00 73.31 288 GLY A O 1
ATOM 2209 N N . GLY A 1 289 ? -10.317 3.796 1.230 1.00 80.31 289 GLY A N 1
ATOM 2210 C CA . GLY A 1 289 ? -11.217 4.752 1.858 1.00 80.31 289 GLY A CA 1
ATOM 2211 C C . GLY A 1 289 ? -10.509 5.903 2.562 1.00 80.31 289 GLY A C 1
ATOM 2212 O O . GLY A 1 289 ? -9.310 5.869 2.848 1.00 80.31 289 GLY A O 1
ATOM 2213 N N . LYS A 1 290 ? -11.281 6.953 2.842 1.00 79.88 290 LYS A N 1
ATOM 2214 C CA . LYS A 1 290 ? -10.835 8.087 3.657 1.00 79.88 290 LYS A CA 1
ATOM 2215 C C . LYS A 1 290 ? -10.940 7.712 5.131 1.00 79.88 290 LYS A C 1
ATOM 2217 O O . LYS A 1 290 ? -11.815 6.940 5.512 1.00 79.88 290 LYS A O 1
ATOM 2222 N N . ASP A 1 291 ? -10.095 8.308 5.964 1.00 84.00 291 ASP A N 1
ATOM 2223 C CA . ASP A 1 291 ? -10.158 8.127 7.416 1.00 84.00 291 ASP A CA 1
ATOM 2224 C C . ASP A 1 291 ? -11.300 8.950 8.024 1.00 84.00 291 ASP A C 1
ATOM 2226 O O . ASP A 1 291 ? -11.100 9.979 8.662 1.00 84.00 291 ASP A O 1
ATOM 2230 N N . ILE A 1 292 ? -12.525 8.523 7.721 1.00 81.94 292 ILE A N 1
ATOM 2231 C CA . ILE A 1 292 ? -13.792 9.093 8.172 1.00 81.94 292 ILE A CA 1
ATOM 2232 C C . ILE A 1 292 ? -14.692 7.923 8.572 1.00 81.94 292 ILE A C 1
ATOM 2234 O O . ILE A 1 292 ? -14.780 6.925 7.854 1.00 81.94 292 ILE A O 1
ATOM 2238 N N . ILE A 1 293 ? -15.366 8.045 9.715 1.00 83.00 293 ILE A N 1
ATOM 2239 C CA . ILE A 1 293 ? -16.307 7.024 10.182 1.00 83.00 293 ILE A CA 1
ATOM 2240 C C . ILE A 1 293 ? -17.640 7.192 9.454 1.00 83.00 293 ILE A C 1
ATOM 2242 O O . ILE A 1 293 ? -18.269 8.245 9.542 1.00 83.00 293 ILE A O 1
ATOM 2246 N N . GLY A 1 294 ? -18.051 6.148 8.736 1.00 77.19 294 GLY A N 1
ATOM 2247 C CA . GLY A 1 294 ? -19.307 6.089 7.987 1.00 77.19 294 GLY A CA 1
ATOM 2248 C C . GLY A 1 294 ? -20.431 5.347 8.714 1.00 77.19 294 GLY A C 1
ATOM 2249 O O . GLY A 1 294 ? -21.566 5.391 8.251 1.00 77.19 294 GLY A O 1
ATOM 2250 N N . GLY A 1 295 ? -20.136 4.667 9.829 1.00 80.25 295 GLY A N 1
ATOM 2251 C CA . GLY A 1 295 ? -21.121 3.892 10.591 1.00 80.25 295 GLY A CA 1
ATOM 2252 C C . GLY A 1 295 ? -20.571 3.258 11.873 1.00 80.25 295 GLY A C 1
ATOM 2253 O O . GLY A 1 295 ? -19.375 3.367 12.164 1.00 80.25 295 GLY A O 1
ATOM 2254 N N . PHE A 1 296 ? -21.465 2.614 12.630 1.00 79.56 296 PHE A N 1
ATOM 2255 C CA . PHE A 1 296 ? -21.209 1.950 13.914 1.00 79.56 296 PHE A CA 1
ATOM 2256 C C . PHE A 1 296 ? -21.875 0.585 14.005 1.00 79.56 296 PHE A C 1
ATOM 2258 O O . PHE A 1 296 ? -23.013 0.488 13.497 1.00 79.56 296 PHE A O 1
#

Radius of gyration: 31.25 Å; chains: 1; bounding box: 83×53×76 Å

Secondary structure (DSSP, 8-state):
-HHHHHHHHHHHHHHHHHH--TTTHHHHHTTHHHHHHHHHHHHHHHHHHTS--TTT-SS----TTHHHHHHHHHHHHHHHHHHHHHHHHHHHHHTTS--HHHHHHHGGGSHHHHHHHHHHHHSHHHHHH-GGGS--S----S----PPPPPPPPPPPPP---S--PPP--TTSPP---PPPP---GGGGGGHHHHHHHHHHHHHHHHTS-HHHHHHHHHHHHHT-----HHHHHHHHHHHHHHHHHHHHHHHHHTT--HHHHHHHHHHHHHHHHHH---EESS-GGGT--S-EEE-

Foldseek 3Di:
DPVVVVVVVVVLCCCCPAQLPPVLSVLLVLLVVVLVVLLVVLVCLLVVQCPDPPPDDPPDDRPPCSNVVSVVSVVVSVVSVVLSVLLSVLCCCPVPVDHLVVCLVSRVSHPVNVVVSVVCVVCVVVSNPDPSSPDSDDPPDPPDDDDDDDDDDDDDDDDDDDDDDDDDDDPPDDPDDDDPDDDDDPVCPVCVVVVVVLVVLQVVQVVPDDPVLQVVLQVCLVVVHPQEDPVQQVVVLVVVLVVQLVVQLVVVVVVVDDSVVSNVVSNVVSVVVSVPDGQAFRNHSNSSGHNHGPDD

Sequence (296 aa):
GAAGAAIGLELSTWILGILGLASIAEFFVDGLPRLVDHYVRGITVAWEGTRGEPGLNPFGGDDPQVVDRAAHHIAQGHEEVVVLLLGAIVAYLTRGRGNASVLANEMQASKKGAKLGQWMLQHEDALTRHPDLQHAGPRKSALDKQEPPPPPPPPPPPPNRRADEPEPKRASGMPEHKVPCFKLSKKHRNLADEFDNQLEGQQNGLNDLTVAEYLKGRKAFTDGDVVRDPKIARDARNEFSQKLKQDLIDELRSKNLSASEAESQAERMVAQKMSTLAALHNPDLFAGGKDIIGGF